Protein 7ELT (pdb70)

Sequence (330 aa):
SRRIFSGVQPTSDSLHLGNALGAVAQWVGLQDDHDAFFCVVDLHAITIPQDPEALRRRTLITAAQYLALGIDPGRATIFVQSQVPAHTQLAWVLGCFTGFGQASRMTQFKDKSARQGSEATTVGLFTYPVLQAADVLAYDTELVPVGEDQRQHLELARDVAQRFNSRFPGTLVVPDVLIPKMTAKIYDLQDPTSKMSKSAGTDAGLINLLDDPALSAKKIRSAVTDSERDIRYDPDVKPGVSNLLNIQSAVTGTDIDVLVDGYAGHGYGDLKKDTAEAVVEFVNPIQARVDELTADPAELEAVLAAGAQRAHDVASKTVQRVYDRLGFLL

Structure (mmCIF, N/CA/C/O backbone):
data_7ELT
#
_entry.id   7ELT
#
_cell.length_a   61.405
_cell.length_b   61.405
_cell.length_c   334.947
_cell.angle_alpha   90.000
_cell.angle_beta   90.000
_cell.angle_gamma   120.000
#
_symmetry.space_group_name_H-M   'P 65 2 2'
#
loop_
_entity.id
_entity.type
_entity.pdbx_description
1 polymer 'Tryptophan--tRNA ligase'
2 non-polymer "TRYPTOPHANYL-5'AMP"
3 water water
#
loop_
_atom_site.group_PDB
_atom_site.id
_atom_site.type_symbol
_atom_site.label_atom_id
_atom_site.label_alt_id
_atom_site.label_comp_id
_atom_site.label_asym_id
_atom_site.label_entity_id
_atom_site.label_seq_id
_atom_site.pdbx_PDB_ins_code
_atom_site.Cartn_x
_atom_site.Cartn_y
_atom_site.Cartn_z
_atom_site.occupancy
_atom_site.B_iso_or_equiv
_atom_site.auth_seq_id
_atom_site.auth_comp_id
_atom_site.auth_asym_id
_atom_site.auth_atom_id
_atom_site.pdbx_PDB_model_num
ATOM 1 N N . SER A 1 7 ? 33.62500 49.18200 3.55100 1.000 43.58000 7 SER A N 1
ATOM 2 C CA . SER A 1 7 ? 32.73200 50.26600 3.17300 1.000 39.25000 7 SER A CA 1
ATOM 3 C C . SER A 1 7 ? 31.45400 49.67400 2.57700 1.000 36.85000 7 SER A C 1
ATOM 4 O O . SER A 1 7 ? 31.24700 48.45400 2.56600 1.000 35.75000 7 SER A O 1
ATOM 7 N N . ARG A 1 8 ? 30.58100 50.55800 2.09300 1.000 24.05000 8 ARG A N 1
ATOM 8 C CA . ARG A 1 8 ? 29.15100 50.26700 2.01000 1.000 22.94000 8 ARG A CA 1
ATOM 9 C C . ARG A 1 8 ? 28.66500 49.73900 3.35900 1.000 24.16000 8 ARG A C 1
ATOM 10 O O . ARG A 1 8 ? 27.81700 48.85000 3.44000 1.000 23.74000 8 ARG A O 1
ATOM 18 N N . ARG A 1 9 ? 29.23300 50.31000 4.42300 1.000 24.43000 9 ARG A N 1
ATOM 19 C CA . ARG A 1 9 ? 28.95000 49.92300 5.80200 1.000 26.39000 9 ARG A CA 1
ATOM 20 C C . ARG A 1 9 ? 27.44900 49.97300 6.09000 1.000 20.03000 9 ARG A C 1
ATOM 21 O O . ARG A 1 9 ? 26.76100 50.93000 5.72000 1.000 15.68000 9 ARG A O 1
ATOM 29 N N . ILE A 1 10 ? 26.94800 48.91800 6.72300 1.000 20.14000 10 ILE A N 1
ATOM 30 C CA . ILE A 1 10 ? 25.53400 48.82400 7.04700 1.000 14.76000 10 ILE A CA 1
ATOM 31 C C . ILE A 1 10 ? 25.31100 48.39800 8.49200 1.000 10.97000 10 ILE A C 1
ATOM 32 O O . ILE A 1 10 ? 26.07600 47.61100 9.05100 1.000 16.07000 10 ILE A O 1
ATOM 37 N N . PHE A 1 11 ? 24.25100 48.93100 9.08500 1.000 13.07000 11 PHE A N 1
ATOM 38 C CA . PHE A 1 11 ? 23.88100 48.62700 10.47600 1.000 11.63000 11 PHE A CA 1
ATOM 39 C C . PHE A 1 11 ? 22.38700 48.36200 10.60000 1.000 12.19000 11 PHE A C 1
ATOM 40 O O . PHE A 1 11 ? 21.57900 49.09600 10.02500 1.000 12.78000 11 PHE A O 1
ATOM 48 N N . SER A 1 12 ? 22.01100 47.37300 11.42400 1.000 11.74000 12 SER A N 1
ATOM 49 C CA . SER A 1 12 ? 20.59700 47.15900 11.71200 1.000 10.48000 12 SER A CA 1
ATOM 50 C C . SER A 1 12 ? 20.46200 46.34600 12.99800 1.000 11.26000 12 SER A C 1
ATOM 51 O O . SER A 1 12 ? 21.37100 45.61100 13.38700 1.000 14.54000 12 SER A O 1
ATOM 54 N N . GLY A 1 13 ? 19.31400 46.48500 13.65600 1.000 13.27000 13 GLY A N 1
ATOM 55 C CA . GLY A 1 13 ? 19.11600 45.86500 14.95500 1.000 14.81000 13 GLY A CA 1
ATOM 56 C C . GLY A 1 13 ? 17.70200 45.35700 15.14300 1.000 15.56000 13 GLY A C 1
ATOM 57 O O . GLY A 1 13 ? 16.75600 45.83300 14.51600 1.000 13.25000 13 GLY A O 1
ATOM 58 N N . VAL A 1 14 ? 17.57400 44.38200 16.05100 1.000 14.87000 14 VAL A N 1
ATOM 59 C CA . VAL A 1 14 ? 16.29300 43.81100 16.46800 1.000 13.22000 14 VAL A CA 1
ATOM 60 C C . VAL A 1 14 ? 16.27900 43.68000 17.99400 1.000 13.54000 14 VAL A C 1
ATOM 61 O O . VAL A 1 14 ? 17.27300 43.26100 18.59700 1.000 13.49000 14 VAL A O 1
ATOM 65 N N . GLN A 1 15 ? 15.15000 43.97300 18.61500 1.000 14.12000 15 GLN A N 1
ATOM 66 C CA . GLN A 1 15 ? 15.01200 43.87700 20.05700 1.000 17.26000 15 GLN A CA 1
ATOM 67 C C . GLN A 1 15 ? 14.78400 42.40400 20.49100 1.000 16.37000 15 GLN A C 1
ATOM 68 O O . GLN A 1 15 ? 13.97600 41.74600 19.92900 1.000 15.67000 15 GLN A O 1
ATOM 74 N N . PRO A 1 16 ? 15.49200 41.93900 21.50700 1.000 14.51000 16 PRO A N 1
ATOM 75 C CA . PRO A 1 16 ? 15.22700 40.57400 21.99900 1.000 15.24000 16 PRO A CA 1
ATOM 76 C C . PRO A 1 16 ? 14.06200 40.53900 22.98200 1.000 14.12000 16 PRO A C 1
ATOM 77 O O . PRO A 1 16 ? 14.20100 40.16300 24.14700 1.000 16.27000 16 PRO A O 1
ATOM 81 N N . THR A 1 17 ? 12.89000 40.95700 22.52200 1.000 16.04000 17 THR A N 1
ATOM 82 C CA . THR A 1 17 ? 11.75400 41.07500 23.43000 1.000 15.00000 17 THR A CA 1
ATOM 83 C C . THR A 1 17 ? 10.83900 39.85600 23.43600 1.000 21.88000 17 THR A C 1
ATOM 84 O O . THR A 1 17 ? 9.88700 39.82500 24.22800 1.000 18.94000 17 THR A O 1
ATOM 88 N N . SER A 1 18 ? 11.07400 38.86000 22.58300 1.000 19.58000 18 SER A N 1
ATOM 89 C CA . SER A 1 18 ? 10.23900 37.66600 22.63600 1.000 23.73000 18 SER A CA 1
ATOM 90 C C . SER A 1 18 ? 11.06000 36.43900 22.26100 1.000 20.81000 18 SER A C 1
ATOM 91 O O . SER A 1 18 ? 12.21900 36.53200 21.83500 1.000 18.60000 18 SER A O 1
ATOM 94 N N . ASP A 1 19 ? 10.44600 35.26900 22.45600 1.000 17.19000 19 ASP A N 1
ATOM 95 C CA . ASP A 1 19 ? 11.11200 34.00500 22.17700 1.000 15.80000 19 ASP A CA 1
ATOM 96 C C . ASP A 1 19 ? 11.22100 33.71000 20.68800 1.000 16.39000 19 ASP A C 1
ATOM 97 O O . ASP A 1 19 ? 11.84900 32.71200 20.32700 1.000 17.23000 19 ASP A O 1
ATOM 102 N N . SER A 1 20 ? 10.64700 34.54200 19.82800 1.000 15.34000 20 SER A N 1
ATOM 103 C CA . SER A 1 20 ? 10.73900 34.30000 18.39200 1.000 18.10000 20 SER A CA 1
ATOM 104 C C . SER A 1 20 ? 10.59700 35.61900 17.63900 1.000 15.45000 20 SER A C 1
ATOM 105 O O . SER A 1 20 ? 9.81600 36.48000 18.04300 1.000 17.84000 20 SER A O 1
ATOM 108 N N . LEU A 1 21 ? 11.34500 35.76700 16.54300 1.000 16.27000 21 LEU A N 1
ATOM 109 C CA . LEU A 1 21 ? 11.00000 36.79200 15.56600 1.000 18.90000 21 LEU A CA 1
ATOM 110 C C . LEU A 1 21 ? 9.73300 36.36700 14.82600 1.000 22.13000 21 LEU A C 1
ATOM 111 O O . LEU A 1 21 ? 9.35000 35.19500 14.84700 1.000 19.86000 21 LEU A O 1
ATOM 116 N N . HIS A 1 22 ? 9.07900 37.32200 14.16800 1.000 18.57000 22 HIS A N 1
ATOM 117 C CA . HIS A 1 22 ? 7.91400 37.01100 13.34700 1.000 19.24000 22 HIS A CA 1
ATOM 118 C C . HIS A 1 22 ? 8.19300 37.35000 11.87400 1.000 17.81000 22 HIS A C 1
ATOM 119 O O . HIS A 1 22 ? 9.27400 37.83600 11.51000 1.000 17.11000 22 HIS A O 1
ATOM 126 N N . LEU A 1 23 ? 7.20800 37.07000 11.00900 1.000 15.25000 23 LEU A N 1
ATOM 127 C CA . LEU A 1 23 ? 7.43600 37.24000 9.57100 1.000 17.45000 23 LEU A CA 1
ATOM 128 C C . LEU A 1 23 ? 7.75600 38.68300 9.21200 1.000 21.32000 23 LEU A C 1
ATOM 129 O O . LEU A 1 23 ? 8.47700 38.93000 8.23200 1.000 18.81000 23 LEU A O 1
ATOM 134 N N . GLY A 1 24 ? 7.20800 39.64200 9.96600 1.000 20.85000 24 GLY A N 1
ATOM 135 C CA . GLY A 1 24 ? 7.58600 41.03200 9.76900 1.000 21.00000 24 GLY A CA 1
ATOM 136 C C . GLY A 1 24 ? 9.08100 41.25200 9.89000 1.000 19.67000 24 GLY A C 1
ATOM 137 O O . GLY A 1 24 ? 9.70500 41.85400 9.00800 1.000 23.26000 24 GLY A O 1
ATOM 138 N N . ASN A 1 25 ? 9.67700 40.77200 10.99100 1.000 18.41000 25 ASN A N 1
ATOM 139 C CA . ASN A 1 25 ? 11.12100 40.90700 11.19200 1.000 17.64000 25 ASN A CA 1
ATOM 140 C C . ASN A 1 25 ? 11.89800 4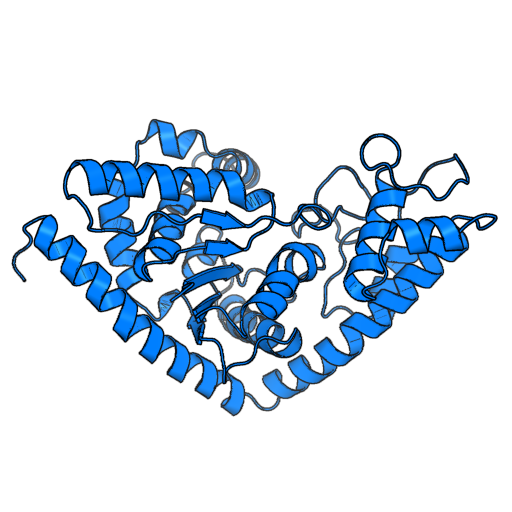0.21300 10.08400 1.000 19.13000 25 ASN A C 1
ATOM 141 O O . ASN A 1 25 ? 12.86500 40.76200 9.54200 1.000 18.43000 25 ASN A O 1
ATOM 146 N N . ALA A 1 26 ? 11.51400 38.97900 9.76600 1.000 18.78000 26 ALA A N 1
ATOM 147 C CA . ALA A 1 26 ? 12.28800 38.17800 8.81700 1.000 19.09000 26 ALA A CA 1
ATOM 148 C C . ALA A 1 26 ? 12.22600 38.74400 7.40500 1.000 19.23000 26 ALA A C 1
ATOM 149 O O . ALA A 1 26 ? 13.23600 38.74300 6.68300 1.000 19.73000 26 ALA A O 1
ATOM 151 N N . LEU A 1 27 ? 11.04300 39.17600 6.96800 1.000 18.80000 27 LEU A N 1
ATOM 152 C CA . LEU A 1 27 ? 10.87500 39.61300 5.58200 1.000 22.61000 27 LEU A CA 1
ATOM 153 C C . LEU A 1 27 ? 11.06500 41.11100 5.41100 1.000 19.93000 27 LEU A C 1
ATOM 154 O O . LEU A 1 27 ? 11.50800 41.55300 4.34700 1.000 27.43000 27 LEU A O 1
ATOM 159 N N . GLY A 1 28 ? 10.72400 41.90200 6.42900 1.000 18.87000 28 GLY A N 1
ATOM 160 C CA . GLY A 1 28 ? 10.92100 43.33300 6.35100 1.000 20.52000 28 GLY A CA 1
ATOM 161 C C . GLY A 1 28 ? 12.34200 43.76800 6.62100 1.000 21.90000 28 GLY A C 1
ATOM 162 O O . GLY A 1 28 ? 12.74500 44.85000 6.18000 1.000 21.17000 28 GLY A O 1
ATOM 163 N N . ALA A 1 29 ? 13.11400 42.94500 7.31800 1.000 16.39000 29 ALA A N 1
ATOM 164 C CA . ALA A 1 29 ? 14.45700 43.35200 7.68700 1.000 16.45000 29 ALA A CA 1
ATOM 165 C C . ALA A 1 29 ? 15.47400 42.28900 7.30500 1.000 15.62000 29 ALA A C 1
ATOM 166 O O . ALA A 1 29 ? 16.28600 42.50400 6.40300 1.000 14.33000 29 ALA A O 1
ATOM 168 N N . VAL A 1 30 ? 15.45500 41.14000 7.98600 1.000 14.59000 30 VAL A N 1
ATOM 169 C CA . VAL A 1 30 ? 16.58400 40.21800 7.86200 1.000 14.39000 30 VAL A CA 1
ATOM 170 C C . VAL A 1 30 ? 16.74700 39.72200 6.42700 1.000 15.16000 30 VAL A C 1
ATOM 171 O O . VAL A 1 30 ? 17.87500 39.51000 5.97500 1.000 17.83000 30 VAL A O 1
ATOM 175 N N . ALA A 1 31 ? 15.64900 39.56000 5.67300 1.000 15.94000 31 ALA A N 1
ATOM 176 C CA . ALA A 1 31 ? 15.79900 39.10100 4.28800 1.000 18.55000 31 ALA A CA 1
ATOM 177 C C . ALA A 1 31 ? 16.66800 40.06200 3.49700 1.000 21.76000 31 ALA A C 1
ATOM 178 O O . ALA A 1 31 ? 17.50700 39.64300 2.68900 1.000 19.81000 31 ALA A O 1
ATOM 180 N N . GLN A 1 32 ? 16.49500 41.36400 3.73000 1.000 15.95000 32 GLN A N 1
ATOM 181 C CA . GLN A 1 32 ? 17.32100 42.33200 3.02200 1.000 16.50000 32 GLN A CA 1
ATOM 182 C C . GLN A 1 32 ? 18.75600 42.30300 3.53700 1.000 18.64000 32 GLN A C 1
ATOM 183 O O . GLN A 1 32 ? 19.70200 42.41200 2.74500 1.000 16.43000 32 GLN A O 1
ATOM 189 N N . TRP A 1 33 ? 18.94300 42.10300 4.85300 1.000 15.45000 33 TRP A N 1
ATOM 190 C CA . TRP A 1 33 ? 20.29300 41.94000 5.39100 1.000 14.22000 33 TRP A CA 1
ATOM 191 C C . TRP A 1 33 ? 21.04700 40.84100 4.66200 1.000 19.12000 33 TRP A C 1
ATOM 192 O O . TRP A 1 33 ? 22.22000 41.00000 4.31400 1.000 18.57000 33 TRP A O 1
ATOM 203 N N . VAL A 1 34 ? 20.40100 39.68200 4.49200 1.000 18.17000 34 VAL A N 1
ATOM 204 C CA . VAL A 1 34 ? 21.05200 38.55200 3.83600 1.000 16.01000 34 VAL A CA 1
ATOM 205 C C . VAL A 1 34 ? 21.48800 38.93500 2.43300 1.000 17.93000 34 VAL A C 1
ATOM 206 O O . VAL A 1 34 ? 22.58600 38.57900 1.99300 1.000 21.42000 34 VAL A O 1
ATOM 210 N N . GLY A 1 35 ? 20.63400 39.66600 1.71200 1.000 18.10000 35 GLY A N 1
ATOM 211 C CA . GLY A 1 35 ? 20.97100 40.07800 0.36100 1.000 20.74000 35 GLY A CA 1
ATOM 212 C C . GLY A 1 35 ? 22.09800 41.09100 0.30100 1.000 26.31000 35 GLY A C 1
ATOM 213 O O . GLY A 1 35 ? 22.81000 41.16600 -0.70600 1.000 27.64000 35 GLY A O 1
ATOM 214 N N . LEU A 1 36 ? 22.29300 41.86600 1.37800 1.000 18.40000 36 LEU A N 1
ATOM 215 C CA . LEU A 1 36 ? 23.30500 42.91900 1.41400 1.000 18.91000 36 LEU A CA 1
ATOM 216 C C . LEU A 1 36 ? 24.66600 42.46300 1.93200 1.000 19.74000 36 LEU A C 1
ATOM 217 O O . LEU A 1 36 ? 25.68200 43.09500 1.61000 1.000 17.97000 36 LEU A O 1
ATOM 222 N N . GLN A 1 37 ? 24.72300 41.40700 2.75500 1.000 14.32000 37 GLN A N 1
ATOM 223 C CA . GLN A 1 37 ? 25.94100 41.14700 3.51000 1.000 16.21000 37 GLN A CA 1
ATOM 224 C C . GLN A 1 37 ? 27.13400 40.75600 2.64400 1.000 21.40000 37 GLN A C 1
ATOM 225 O O . GLN A 1 37 ? 28.27400 40.94000 3.08500 1.000 21.27000 37 GLN A O 1
ATOM 231 N N . ASP A 1 38 ? 26.91700 40.20400 1.44700 1.000 21.88000 38 ASP A N 1
ATOM 232 C CA . ASP A 1 38 ? 28.05400 39.73500 0.65900 1.000 26.29000 38 ASP A CA 1
ATOM 233 C C . ASP A 1 38 ? 28.85300 40.88400 0.04400 1.000 29.48000 38 ASP A C 1
ATOM 234 O O . ASP A 1 38 ? 30.06200 40.74600 -0.15700 1.000 30.56000 38 ASP A O 1
ATOM 239 N N . ASP A 1 39 ? 28.21800 42.02500 -0.23600 1.000 23.01000 39 ASP A N 1
ATOM 240 C CA . ASP A 1 39 ? 28.92200 43.16800 -0.80200 1.000 28.74000 39 ASP A CA 1
ATOM 241 C C . ASP A 1 39 ? 28.79500 44.43000 0.04700 1.000 28.30000 39 ASP A C 1
ATOM 242 O O . ASP A 1 39 ? 29.21400 45.50400 -0.39700 1.000 25.52000 39 ASP A O 1
ATOM 247 N N . HIS A 1 40 ? 28.24100 44.33200 1.25300 1.000 23.05000 40 HIS A N 1
ATOM 248 C CA . HIS A 1 40 ? 28.21800 45.43900 2.19700 1.000 21.31000 40 HIS A CA 1
ATOM 249 C C . HIS A 1 40 ? 28.88100 44.98600 3.49000 1.000 26.62000 40 HIS A C 1
ATOM 250 O O . HIS A 1 40 ? 28.69000 43.84200 3.91600 1.000 25.76000 40 HIS A O 1
ATOM 257 N N . ASP A 1 41 ? 29.65300 45.88300 4.11800 1.000 22.21000 41 ASP A N 1
ATOM 258 C CA . ASP A 1 41 ? 30.28300 45.62300 5.41500 1.000 24.13000 41 ASP A CA 1
ATOM 259 C C . ASP A 1 41 ? 29.24400 45.81500 6.51900 1.000 26.82000 41 ASP A C 1
ATOM 260 O O . ASP A 1 41 ? 28.90100 46.95100 6.86400 1.000 26.00000 41 ASP A O 1
ATOM 265 N N . ALA A 1 42 ? 28.77700 44.72400 7.12300 1.000 20.73000 42 ALA A N 1
ATOM 266 C CA . ALA A 1 42 ? 27.53000 44.76800 7.87500 1.000 14.52000 42 ALA A CA 1
ATOM 267 C C . ALA A 1 42 ? 27.71200 44.49700 9.36900 1.000 16.99000 42 ALA A C 1
ATOM 268 O O . ALA A 1 42 ? 28.44300 43.58400 9.76900 1.000 18.54000 42 ALA A O 1
ATOM 270 N N . PHE A 1 43 ? 27.01800 45.29300 10.18700 1.000 13.88000 43 PHE A N 1
ATOM 271 C CA . PHE A 1 43 ? 26.97700 45.13700 11.64200 1.000 14.96000 43 PHE A CA 1
ATOM 272 C C . PHE A 1 43 ? 25.53100 44.86500 12.03300 1.000 14.20000 43 PHE A C 1
ATOM 273 O O . PHE A 1 43 ? 24.66500 45.72700 11.84300 1.000 13.67000 43 PHE A O 1
ATOM 281 N N . PHE A 1 44 ? 25.24800 43.67200 12.55900 1.000 13.01000 44 PHE A N 1
ATOM 282 C CA . PHE A 1 44 ? 23.88600 43.32800 12.94600 1.000 10.50000 44 PHE A CA 1
ATOM 283 C C . PHE A 1 44 ? 23.82600 43.12400 14.45300 1.000 13.81000 44 PHE A C 1
ATOM 284 O O . PHE A 1 44 ? 24.60800 42.35000 15.01400 1.000 13.49000 44 PHE A O 1
ATOM 292 N N . CYS A 1 45 ? 22.89600 43.81500 15.10000 1.000 11.43000 45 CYS A N 1
ATOM 293 C CA . CYS A 1 45 ? 22.93200 44.01400 16.54400 1.000 10.33000 45 CYS A CA 1
ATOM 294 C C . CYS A 1 45 ? 21.67000 43.47100 17.19800 1.000 11.68000 45 CYS A C 1
ATOM 295 O O . CYS A 1 45 ? 20.57400 43.60000 16.66000 1.000 12.61000 45 CYS A O 1
ATOM 298 N N . VAL A 1 46 ? 21.82600 42.85400 18.36700 1.000 13.65000 46 VAL A N 1
ATOM 299 C CA . VAL A 1 46 ? 20.69100 42.48300 19.19900 1.000 11.98000 46 VAL A CA 1
ATOM 300 C C . VAL A 1 46 ? 20.58500 43.57100 20.25500 1.000 11.51000 46 VAL A C 1
ATOM 301 O O . VAL A 1 46 ? 21.49700 43.73300 21.06900 1.000 11.84000 46 VAL A O 1
ATOM 305 N N . VAL A 1 47 ? 19.51600 44.36200 20.21700 1.000 13.55000 47 VAL A N 1
ATOM 306 C CA . VAL A 1 47 ? 19.56500 45.58100 21.01900 1.000 13.27000 47 VAL A CA 1
ATOM 307 C C . VAL A 1 47 ? 18.90200 45.37800 22.38000 1.000 12.60000 47 VAL A C 1
ATOM 308 O O . VAL A 1 47 ? 17.75500 45.79200 22.60600 1.000 14.92000 47 VAL A O 1
ATOM 312 N N . ASP A 1 48 ? 19.65000 44.77100 23.30600 1.000 14.12000 48 ASP A N 1
ATOM 313 C CA . ASP A 1 48 ? 19.13900 44.51100 24.64700 1.000 13.37000 48 ASP A CA 1
ATOM 314 C C . ASP A 1 48 ? 19.00900 45.77800 25.49200 1.000 15.24000 48 ASP A C 1
ATOM 315 O O . ASP A 1 48 ? 18.18500 45.80000 26.40700 1.000 13.57000 48 ASP A O 1
ATOM 320 N N . LEU A 1 49 ? 19.76100 46.84700 25.19800 1.000 15.47000 49 LEU A N 1
ATOM 321 C CA . LEU A 1 49 ? 19.55200 48.09200 25.94500 1.000 14.85000 49 LEU A CA 1
ATOM 322 C C . LEU A 1 49 ? 18.19700 48.69900 25.61800 1.000 13.95000 49 LEU A C 1
ATOM 323 O O . LEU A 1 49 ? 17.53900 49.28800 26.48400 1.000 14.74000 49 LEU A O 1
ATOM 328 N N . HIS A 1 50 ? 17.76300 48.58100 24.36300 1.000 11.31000 50 HIS A N 1
ATOM 329 C CA . HIS A 1 50 ? 16.44300 49.06900 24.01000 1.000 10.41000 50 HIS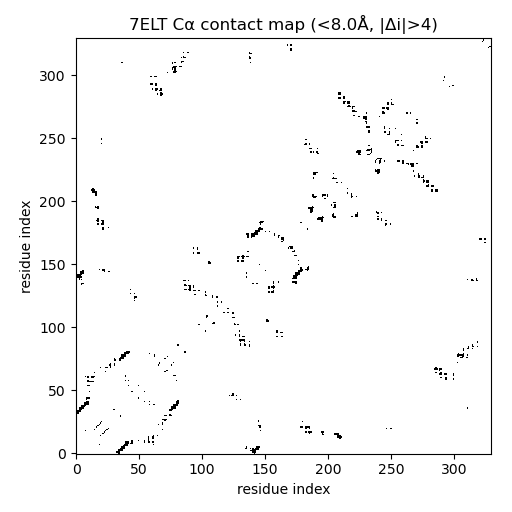 A CA 1
ATOM 330 C C . HIS A 1 50 ? 15.34900 48.21500 24.63200 1.000 12.01000 50 HIS A C 1
ATOM 331 O O . HIS A 1 50 ? 14.26800 48.72100 24.93600 1.000 13.79000 50 HIS A O 1
ATOM 338 N N . ALA A 1 51 ? 15.61100 46.92700 24.82400 1.000 14.64000 51 ALA A N 1
ATOM 339 C CA . ALA A 1 51 ? 14.56800 46.03300 25.31900 1.000 14.91000 51 ALA A CA 1
ATOM 340 C C . ALA A 1 51 ? 14.07800 46.46000 26.69300 1.000 13.84000 51 ALA A C 1
ATOM 341 O O . ALA A 1 51 ? 12.87900 46.37300 26.98200 1.000 14.41000 51 ALA A O 1
ATOM 343 N N . ILE A 1 52 ? 14.98100 46.95400 27.55000 1.000 15.40000 52 ILE A N 1
ATOM 344 C CA . ILE A 1 52 ? 14.61200 47.30000 28.91900 1.000 14.55000 52 ILE A CA 1
ATOM 345 C C . ILE A 1 52 ? 13.93600 48.66800 29.01800 1.000 17.15000 52 ILE A C 1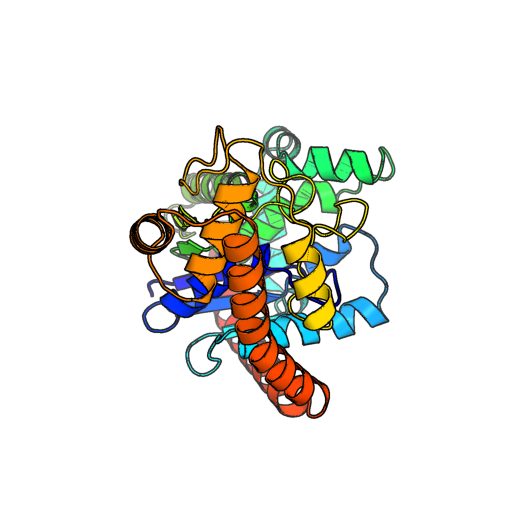
ATOM 346 O O . ILE A 1 52 ? 13.67200 49.15600 30.12400 1.000 15.16000 52 ILE A O 1
ATOM 351 N N . THR A 1 53 ? 13.62200 49.30500 27.89000 1.000 14.27000 53 THR A N 1
ATOM 352 C CA . THR A 1 53 ? 12.75200 50.47400 28.02800 1.000 14.77000 53 THR A CA 1
ATOM 353 C C . THR A 1 53 ? 11.35300 50.08900 28.49200 1.000 21.51000 53 THR A C 1
ATOM 354 O O . THR A 1 53 ? 10.58300 50.97000 28.89200 1.000 21.33000 53 THR A O 1
ATOM 358 N N . ILE A 1 54 ? 11.02400 48.80100 28.44500 1.000 18.48000 54 ILE A N 1
ATOM 359 C CA . ILE A 1 54 ? 9.83500 48.18000 29.02900 1.000 21.08000 54 ILE A CA 1
ATOM 360 C C . ILE A 1 54 ? 10.38000 47.17100 30.03400 1.000 18.19000 54 ILE A C 1
ATOM 361 O O . ILE A 1 54 ? 11.42000 46.56400 29.75600 1.000 16.74000 54 ILE A O 1
ATOM 366 N N . PRO A 1 55 ? 9.75600 46.93900 31.19200 1.000 19.44000 55 PRO A N 1
ATOM 367 C CA . PRO A 1 55 ? 10.31800 45.95000 32.12500 1.000 16.76000 55 PRO A CA 1
ATOM 368 C C . PRO A 1 55 ? 10.44000 44.56000 31.50000 1.000 18.67000 55 PRO A C 1
ATOM 369 O O . PRO A 1 55 ? 9.54500 44.09700 30.79200 1.000 19.30000 55 PRO A O 1
ATOM 373 N N . GLN A 1 56 ? 11.57000 43.90000 31.76600 1.000 17.30000 56 GLN A N 1
ATOM 374 C CA . GLN A 1 56 ? 11.90300 42.60400 31.17800 1.000 19.48000 56 GLN A CA 1
ATOM 375 C C . GLN A 1 56 ? 12.29700 41.61800 32.26900 1.000 20.71000 56 GLN A C 1
ATOM 376 O O . GLN A 1 56 ? 13.00500 41.97600 33.21600 1.000 18.34000 56 GLN A O 1
ATOM 382 N N . ASP A 1 57 ? 11.84900 40.37700 32.13000 1.000 14.26000 57 ASP A N 1
ATOM 383 C CA . ASP A 1 57 ? 12.30100 39.32800 33.03400 1.000 17.24000 57 ASP A CA 1
ATOM 384 C C . ASP A 1 57 ? 13.75500 38.99400 32.72500 1.000 16.23000 57 ASP A C 1
ATOM 385 O O . ASP A 1 57 ? 14.08100 38.69500 31.57000 1.000 18.70000 57 ASP A O 1
ATOM 390 N N . PRO A 1 58 ? 14.65300 39.03600 33.71400 1.000 16.39000 58 PRO A N 1
ATOM 391 C CA . PRO A 1 58 ? 16.08800 38.85700 33.40300 1.000 16.13000 58 PRO A CA 1
ATOM 392 C C . PRO A 1 58 ? 16.43100 37.53100 32.74600 1.000 17.37000 58 PRO A C 1
ATOM 393 O O . PRO A 1 58 ? 17.18100 37.50700 31.76400 1.000 18.22000 58 PRO A O 1
ATOM 397 N N . GLU A 1 59 ? 15.93300 36.41400 33.28400 1.000 19.44000 59 GLU A N 1
ATOM 398 C CA . GLU A 1 59 ? 16.24200 35.12100 32.68400 1.000 16.01000 59 GLU A CA 1
ATOM 399 C C . GLU A 1 59 ? 15.76500 35.05500 31.24500 1.000 16.43000 59 GLU A C 1
ATOM 400 O O . GLU A 1 59 ? 16.48300 34.54900 30.37100 1.000 17.76000 59 GLU A O 1
ATOM 406 N N . ALA A 1 60 ? 14.54900 35.54600 30.98500 1.000 19.18000 60 ALA A N 1
ATOM 407 C CA . ALA A 1 60 ? 14.02300 35.55800 29.62300 1.000 17.78000 60 ALA A CA 1
ATOM 408 C C . ALA A 1 60 ? 14.84600 36.46700 28.72200 1.000 17.82000 60 ALA A C 1
ATOM 409 O O . ALA A 1 60 ? 15.12200 36.12300 27.56500 1.000 18.92000 60 ALA A O 1
ATOM 411 N N . LEU A 1 61 ? 15.25400 37.63100 29.23400 1.000 13.97000 61 LEU A N 1
ATOM 412 C CA . LEU A 1 61 ? 15.99500 38.57800 28.40300 1.000 15.12000 61 LEU A CA 1
ATOM 413 C C . LEU A 1 61 ? 17.32200 37.98500 27.94600 1.000 16.91000 61 LEU A C 1
ATOM 414 O O . LEU A 1 61 ? 17.72000 38.16000 26.78600 1.000 17.02000 61 LEU A O 1
ATOM 419 N N . ARG A 1 62 ? 18.02100 37.27000 28.83500 1.000 14.25000 62 ARG A N 1
ATOM 420 C CA . ARG A 1 62 ? 19.28900 36.66400 28.44300 1.000 15.01000 62 ARG A CA 1
ATOM 421 C C . ARG A 1 62 ? 19.06100 35.56400 27.41700 1.000 18.97000 62 ARG A C 1
ATOM 422 O O . ARG A 1 62 ? 19.78300 35.47300 26.41500 1.000 15.15000 62 ARG A O 1
ATOM 430 N N . ARG A 1 63 ? 18.04900 34.72200 27.65500 1.000 16.95000 63 ARG A N 1
ATOM 431 C CA . ARG A 1 63 ? 17.74500 33.62800 26.73600 1.000 15.42000 63 ARG A CA 1
ATOM 432 C C . ARG A 1 63 ? 17.33300 34.15100 25.36600 1.000 13.91000 63 ARG A C 1
ATOM 433 O O . ARG A 1 63 ? 17.70200 33.57200 24.33600 1.000 15.37000 63 ARG A O 1
ATOM 441 N N . ARG A 1 64 ? 16.54100 35.22300 25.34000 1.000 13.91000 64 ARG A N 1
ATOM 442 C CA . ARG A 1 64 ? 16.03600 35.78500 24.09600 1.000 16.13000 64 ARG A CA 1
ATOM 443 C C . ARG A 1 64 ? 17.10500 36.56700 23.34300 1.000 14.45000 64 ARG A C 1
ATOM 444 O O . ARG A 1 64 ? 17.04100 36.66900 22.11300 1.000 15.59000 64 ARG A O 1
ATOM 452 N N . THR A 1 65 ? 18.07400 37.14200 24.05500 1.000 15.19000 65 THR A N 1
ATOM 453 C CA . THR A 1 65 ? 19.22900 37.71900 23.37500 1.000 16.67000 65 THR A CA 1
ATOM 454 C C . THR A 1 65 ? 19.93600 36.66000 22.53900 1.000 15.95000 65 THR A C 1
ATOM 455 O O . THR A 1 65 ? 20.21500 36.86600 21.34400 1.000 13.75000 65 THR A O 1
ATOM 459 N N . LEU A 1 66 ? 20.20500 35.49800 23.14200 1.000 13.54000 66 LEU A N 1
ATOM 460 C CA . LEU A 1 66 ? 20.83600 34.41300 22.39300 1.000 16.88000 66 LEU A CA 1
ATOM 461 C C . LEU A 1 66 ? 19.95000 33.95100 21.24400 1.000 17.43000 66 LEU A C 1
ATOM 462 O O . LEU A 1 66 ? 20.43300 33.75700 20.11900 1.000 19.91000 66 LEU A O 1
ATOM 467 N N . ILE A 1 67 ? 18.64900 33.78800 21.49700 1.000 14.95000 67 ILE A N 1
ATOM 468 C CA . ILE A 1 67 ? 17.79500 33.17900 20.47700 1.000 17.07000 67 ILE A CA 1
ATOM 469 C C . ILE A 1 67 ? 17.58100 34.13800 19.31700 1.000 17.86000 67 ILE A C 1
ATOM 470 O O . ILE A 1 67 ? 17.35500 33.70200 18.18100 1.000 14.60000 67 ILE A O 1
ATOM 475 N N . THR A 1 68 ? 17.64800 35.45100 19.57200 1.000 14.57000 68 THR A N 1
ATOM 476 C CA . THR A 1 68 ? 17.54200 36.42500 18.49200 1.000 11.91000 68 THR A CA 1
ATOM 477 C C . THR A 1 68 ? 18.76900 36.35900 17.59400 1.000 13.18000 68 THR A C 1
ATOM 478 O O . THR A 1 68 ? 18.64700 36.30400 16.36600 1.000 15.87000 68 THR A O 1
ATOM 482 N N . ALA A 1 69 ? 19.96300 36.33400 18.19400 1.000 13.68000 69 ALA A N 1
ATOM 483 C CA . ALA A 1 69 ? 21.1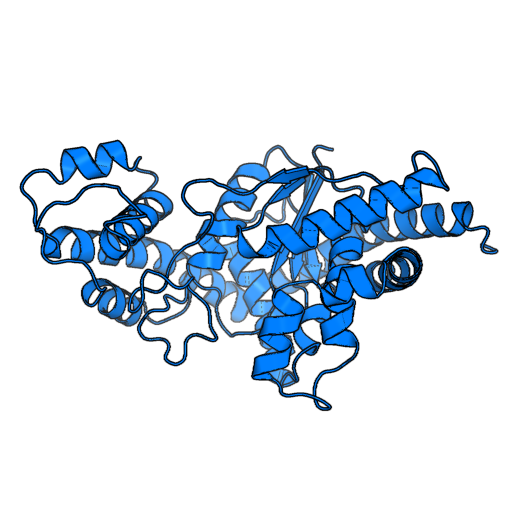8400 36.14300 17.41200 1.000 14.80000 69 ALA A CA 1
ATOM 484 C C . ALA A 1 69 ? 21.17300 34.80500 16.67600 1.000 17.22000 69 ALA A C 1
ATOM 485 O O . ALA A 1 69 ? 21.60200 34.72300 15.51700 1.000 15.94000 69 ALA A O 1
ATOM 487 N N . ALA A 1 70 ? 20.67000 33.74700 17.32700 1.000 13.06000 70 ALA A N 1
ATOM 488 C CA . ALA A 1 70 ? 20.56000 32.44900 16.65700 1.000 18.25000 70 ALA A CA 1
ATOM 489 C C . ALA A 1 70 ? 19.66600 32.52800 15.42200 1.000 14.72000 70 ALA A C 1
ATOM 490 O O . ALA A 1 70 ? 19.97100 31.92100 14.38100 1.000 17.84000 70 ALA A O 1
ATOM 492 N N . GLN A 1 71 ? 18.55800 33.26500 15.51100 1.000 14.82000 71 GLN A N 1
ATOM 493 C CA . GLN A 1 71 ? 17.67900 33.40100 14.35600 1.000 15.47000 71 GLN A CA 1
ATOM 494 C C . GLN A 1 71 ? 18.34000 34.17600 13.22000 1.000 17.50000 71 GLN A C 1
ATOM 495 O O . GLN A 1 71 ? 18.06800 33.88300 12.04500 1.000 15.35000 71 GLN A O 1
ATOM 501 N N . TYR A 1 72 ? 19.19900 35.15500 13.54200 1.000 13.67000 72 TYR A N 1
ATOM 502 C CA . TYR A 1 72 ? 20.01600 35.80200 12.51400 1.000 17.13000 72 TYR A CA 1
ATOM 503 C C . TYR A 1 72 ? 20.77200 34.76000 11.69600 1.000 15.79000 72 TYR A C 1
ATOM 504 O O . TYR A 1 72 ? 20.67800 34.72000 10.46600 1.000 15.59000 72 TYR A O 1
ATOM 513 N N . LEU A 1 73 ? 21.56000 33.92900 12.38100 1.000 17.50000 73 LEU A N 1
ATOM 514 C CA . LEU A 1 73 ? 22.31600 32.87700 11.70300 1.000 16.59000 73 LEU A CA 1
ATOM 515 C C . LEU A 1 73 ? 21.38900 31.94200 10.93900 1.000 19.28000 73 LEU A C 1
ATOM 516 O O . LEU A 1 73 ? 21.62400 31.63500 9.76400 1.000 18.33000 73 LEU A O 1
ATOM 521 N N . ALA A 1 74 ? 20.31100 31.49800 11.58300 1.000 16.32000 74 ALA A N 1
ATOM 522 C CA . ALA A 1 74 ? 19.38900 30.56400 10.93800 1.000 17.11000 74 ALA A CA 1
ATOM 523 C C . ALA A 1 74 ? 18.64400 31.18200 9.75700 1.000 22.63000 74 ALA A C 1
ATOM 524 O O . ALA A 1 74 ? 18.18200 30.44500 8.87800 1.000 19.67000 74 ALA A O 1
ATOM 526 N N . LEU A 1 75 ? 18.51100 32.50700 9.71000 1.000 18.03000 75 LEU A N 1
ATOM 527 C CA . LEU A 1 75 ? 17.90000 33.15700 8.55100 1.000 18.89000 75 LEU A CA 1
ATOM 528 C C . LEU A 1 75 ? 18.89000 33.40700 7.42600 1.000 19.46000 75 LEU A C 1
ATOM 529 O O . LEU A 1 75 ? 18.49000 33.91400 6.36500 1.000 22.15000 75 LEU A O 1
ATOM 534 N N . GLY A 1 76 ? 20.16200 33.07200 7.62300 1.000 16.44000 76 GLY A N 1
ATOM 535 C CA . GLY A 1 76 ? 21.15600 33.19300 6.57600 1.000 20.72000 76 GLY A CA 1
ATOM 536 C C . GLY A 1 76 ? 22.25300 34.19900 6.83400 1.000 21.56000 76 GLY A C 1
ATOM 537 O O . GLY A 1 76 ? 23.14600 34.33000 5.98700 1.000 18.92000 76 GLY A O 1
ATOM 538 N N . ILE A 1 77 ? 22.22200 34.93100 7.95500 1.000 16.24000 77 ILE A N 1
ATOM 539 C CA . ILE A 1 77 ? 23.32000 35.84500 8.24600 1.000 15.60000 77 ILE A CA 1
ATOM 540 C C . ILE A 1 77 ? 24.59400 35.04400 8.43700 1.000 21.07000 77 ILE A C 1
ATOM 541 O O . ILE A 1 77 ? 24.62300 34.05500 9.18200 1.000 20.37000 77 ILE A O 1
ATOM 546 N N . ASP A 1 78 ? 25.66100 35.48000 7.77300 1.000 20.97000 78 ASP A N 1
ATOM 547 C CA . ASP A 1 78 ? 26.90200 34.72100 7.68200 1.000 21.02000 78 ASP A CA 1
ATOM 548 C C . ASP A 1 78 ? 27.96900 35.36000 8.55900 1.000 19.19000 78 ASP A C 1
ATOM 549 O O . ASP A 1 78 ? 28.48800 36.43200 8.20800 1.000 18.96000 78 ASP A O 1
ATOM 554 N N . PRO A 1 79 ? 28.35500 34.73800 9.68000 1.000 21.25000 79 PRO A N 1
ATOM 555 C CA . PRO A 1 79 ? 29.35800 35.36700 10.56100 1.000 22.36000 79 PRO A CA 1
ATOM 556 C C . PRO A 1 79 ? 30.73400 35.45600 9.93700 1.000 26.52000 79 PRO A C 1
ATOM 557 O O . PRO A 1 79 ? 31.59300 36.16300 10.48000 1.000 27.03000 79 PRO A O 1
ATOM 561 N N . GLY A 1 80 ? 30.98500 34.73400 8.84300 1.000 23.85000 80 GLY A N 1
ATOM 562 C CA . GLY A 1 80 ? 32.22100 34.91800 8.11200 1.000 26.40000 80 GLY A CA 1
ATOM 563 C C . GLY A 1 80 ? 32.23600 36.18400 7.28500 1.000 26.86000 80 GLY A C 1
ATOM 564 O O . GLY A 1 80 ? 33.31100 36.63600 6.87400 1.000 34.50000 80 GLY A O 1
ATOM 565 N N . ARG A 1 81 ? 31.06400 36.76900 7.03500 1.000 24.13000 81 ARG A N 1
ATOM 566 C CA . ARG A 1 81 ? 30.94900 37.98100 6.24000 1.000 26.18000 81 ARG A CA 1
ATOM 567 C C . ARG A 1 81 ? 30.38800 39.17000 7.00400 1.000 31.52000 81 ARG A C 1
ATOM 568 O O . ARG A 1 81 ? 30.62800 40.30700 6.58900 1.000 30.58000 81 ARG A O 1
ATOM 576 N N . ALA A 1 82 ? 29.68100 38.95100 8.11100 1.000 21.70000 82 ALA A N 1
ATOM 577 C CA . ALA A 1 82 ? 29.04000 40.02200 8.85800 1.000 20.03000 82 ALA A CA 1
ATOM 578 C C . ALA A 1 82 ? 29.38900 39.92200 10.33800 1.000 21.95000 82 ALA A C 1
ATOM 579 O O . ALA A 1 82 ? 29.81900 38.87600 10.83000 1.000 21.14000 82 ALA A O 1
ATOM 581 N N . THR A 1 83 ? 29.18000 41.03000 11.04500 1.000 19.95000 83 THR A N 1
ATOM 582 C CA . THR A 1 83 ? 29.44000 41.12100 12.47900 1.000 18.28000 83 THR A CA 1
ATOM 583 C C . THR A 1 83 ? 28.11300 41.09600 13.22700 1.000 22.18000 83 THR A C 1
ATOM 584 O O . THR A 1 83 ? 27.25000 41.94900 12.99700 1.000 20.68000 83 THR A O 1
ATOM 588 N N . ILE A 1 84 ? 27.94300 40.11300 14.11000 1.000 17.08000 84 ILE A N 1
ATOM 589 C CA . ILE A 1 84 ? 26.75400 39.99800 14.94600 1.000 12.96000 84 ILE A CA 1
ATOM 590 C C . ILE A 1 84 ? 27.18300 40.23200 16.38700 1.000 15.59000 84 ILE A C 1
ATOM 591 O O . ILE A 1 84 ? 28.14300 39.60700 16.85700 1.000 13.61000 84 ILE A O 1
ATOM 596 N N . PHE A 1 85 ? 26.47300 41.10700 17.09600 1.000 12.48000 85 PHE A N 1
ATOM 597 C CA . PHE A 1 85 ? 26.90000 41.39000 18.46100 1.000 12.78000 85 PHE A CA 1
ATOM 598 C C . PHE A 1 85 ? 25.73800 41.90200 19.29500 1.000 13.62000 85 PHE A C 1
ATOM 599 O O . PHE A 1 85 ? 24.67100 42.26200 18.78000 1.000 12.85000 85 PHE A O 1
ATOM 607 N N . VAL A 1 86 ? 25.97900 41.96100 20.60700 1.000 11.13000 86 VAL A N 1
ATOM 608 C CA . VAL A 1 86 ? 24.97400 42.36600 21.58300 1.000 12.85000 86 VAL A CA 1
ATOM 609 C C . VAL A 1 86 ? 25.24500 43.80600 21.99600 1.000 13.73000 86 VAL A C 1
ATOM 610 O O . VAL A 1 86 ? 26.36400 44.13800 22.40800 1.000 12.30000 86 VAL A O 1
ATOM 614 N N . GLN A 1 87 ? 24.20300 44.64300 21.91100 1.000 11.68000 87 GLN A N 1
ATOM 615 C CA . GLN A 1 87 ? 24.33000 46.08900 22.08500 1.000 14.23000 87 GLN A CA 1
ATOM 616 C C . GLN A 1 87 ? 25.01400 46.46200 23.39700 1.000 16.42000 87 GLN A C 1
ATOM 617 O O . GLN A 1 87 ? 25.92500 47.29600 23.42300 1.000 13.06000 87 GLN A O 1
ATOM 623 N N . SER A 1 88 ? 24.57800 45.85400 24.50000 1.000 13.46000 88 SER A N 1
ATOM 624 C CA . SER A 1 88 ? 25.08100 46.20600 25.82200 1.000 10.64000 88 SER A CA 1
ATOM 625 C C . SER A 1 88 ? 26.56100 45.89600 25.99100 1.000 14.03000 88 SER A C 1
ATOM 626 O O . SER A 1 88 ? 27.20000 46.44400 26.89900 1.000 14.95000 88 SER A O 1
ATOM 629 N N . GLN A 1 89 ? 27.12700 45.05500 25.13600 1.000 12.94000 89 GLN A N 1
ATOM 630 C CA . GLN A 1 89 ? 28.52500 44.67000 25.26900 1.000 16.14000 89 GLN A CA 1
ATOM 631 C C . GLN A 1 89 ? 29.48600 45.67600 24.65600 1.000 18.51000 89 GLN A C 1
ATOM 632 O O . GLN A 1 89 ? 30.70200 45.45200 24.70900 1.000 16.20000 89 GLN A O 1
ATOM 638 N N . VAL A 1 90 ? 28.98000 46.77200 24.09500 1.000 14.19000 90 VAL A N 1
ATOM 639 C CA . VAL A 1 90 ? 29.84500 47.77100 23.46600 1.000 14.93000 90 VAL A CA 1
ATOM 640 C C . VAL A 1 90 ? 29.52000 49.12200 24.09500 1.000 12.69000 90 VAL A C 1
ATOM 641 O O . VAL A 1 90 ? 28.51900 49.75600 23.73300 1.000 13.68000 90 VAL A O 1
ATOM 645 N N . PRO A 1 91 ? 30.33800 49.58300 25.04200 1.000 13.42000 91 PRO A N 1
ATOM 646 C CA . PRO A 1 91 ? 30.01100 50.81000 25.78500 1.000 13.75000 91 PRO A CA 1
ATOM 647 C C . PRO A 1 91 ? 29.83200 52.02900 24.91000 1.000 14.26000 91 PRO A C 1
ATOM 648 O O . PRO A 1 91 ? 29.09400 52.93600 25.29600 1.000 12.03000 91 PRO A O 1
ATOM 652 N N . ALA A 1 92 ? 30.47600 52.06700 23.73200 1.000 14.24000 92 ALA A N 1
ATOM 653 C CA . ALA A 1 92 ? 30.41700 53.24600 22.87100 1.000 12.39000 92 ALA A CA 1
ATOM 654 C C . ALA A 1 92 ? 28.98700 53.65800 22.55000 1.000 14.55000 92 ALA A C 1
ATOM 655 O O . ALA A 1 92 ? 28.71700 54.84600 22.31800 1.000 14.57000 92 ALA A O 1
ATOM 657 N N . HIS A 1 93 ? 28.05300 52.70500 22.52600 1.000 12.91000 93 HIS A N 1
ATOM 658 C CA . HIS A 1 93 ? 26.68000 53.04800 22.17500 1.000 12.99000 93 HIS A CA 1
ATOM 659 C C . HIS A 1 93 ? 26.10800 54.05600 23.16000 1.000 12.33000 93 HIS A C 1
ATOM 660 O O . HIS A 1 93 ? 25.50700 55.05300 22.75700 1.000 13.67000 93 HIS A O 1
ATOM 667 N N . THR A 1 94 ? 26.28800 53.81200 24.46300 1.000 11.14000 94 THR A N 1
ATOM 668 C CA . THR A 1 94 ? 25.72500 54.73100 25.45000 1.000 12.93000 94 THR A CA 1
ATOM 669 C C . THR A 1 94 ? 26.52100 56.03300 25.51700 1.000 12.94000 94 THR A C 1
ATOM 670 O O . THR A 1 94 ? 25.95900 57.08800 25.85200 1.000 12.60000 94 THR A O 1
ATOM 674 N N . GLN A 1 95 ? 27.82800 55.97700 25.24500 1.000 14.86000 95 GLN A N 1
ATOM 675 C CA . GLN A 1 95 ? 28.63000 57.20300 25.23100 1.000 13.89000 95 GLN A CA 1
ATOM 676 C C . GLN A 1 95 ? 28.15000 58.13900 24.13400 1.000 11.26000 95 GLN A C 1
ATOM 677 O O . GLN A 1 95 ? 27.87700 59.31900 24.37700 1.000 11.42000 95 GLN A O 1
ATOM 683 N N . LEU A 1 96 ? 28.02800 57.62100 22.91700 1.000 11.81000 96 LEU A N 1
ATOM 684 C CA . LEU A 1 96 ? 27.50300 58.43800 21.83000 1.000 13.06000 96 LEU A CA 1
ATOM 685 C C . LEU A 1 96 ? 26.04100 58.82200 22.06200 1.000 13.76000 96 LEU A C 1
ATOM 686 O O . LEU A 1 96 ? 25.62500 59.91800 21.68300 1.000 14.10000 96 LEU A O 1
ATOM 691 N N . ALA A 1 97 ? 25.23900 57.96200 22.69900 1.000 11.89000 97 ALA A N 1
ATOM 692 C CA . ALA A 1 97 ? 23.85700 58.34600 22.96300 1.000 12.39000 97 ALA A CA 1
ATOM 693 C C . ALA A 1 97 ? 23.79700 59.58700 23.84200 1.000 13.19000 97 ALA A C 1
ATOM 694 O O . ALA A 1 97 ? 22.95400 60.46700 23.62300 1.000 14.46000 97 ALA A O 1
ATOM 696 N N . TRP A 1 98 ? 24.67000 59.66900 24.85300 1.000 13.44000 98 TRP A N 1
ATOM 697 C CA . TRP A 1 98 ? 24.67000 60.85700 25.70700 1.000 12.85000 98 TRP A CA 1
ATOM 698 C C . TRP A 1 98 ? 24.94300 62.10400 24.86900 1.000 12.14000 98 TRP A C 1
ATOM 699 O O . TRP A 1 98 ? 24.17700 63.07500 24.90500 1.000 14.89000 98 TRP A O 1
ATOM 710 N N . VAL A 1 99 ? 25.99400 62.06500 24.06100 1.000 14.96000 99 VAL A N 1
ATOM 711 C CA . VAL A 1 99 ? 26.35300 63.22300 23.24300 1.000 14.76000 99 VAL A CA 1
ATOM 712 C C . VAL A 1 99 ? 25.21000 63.59600 22.30800 1.000 15.59000 99 VAL A C 1
ATOM 713 O O . VAL A 1 99 ? 24.84100 64.76900 22.18300 1.000 14.37000 99 VAL A O 1
ATOM 717 N N . LEU A 1 100 ? 24.62900 62.60600 21.63300 1.000 12.85000 100 LEU A N 1
ATOM 718 C CA . LEU A 1 100 ? 23.59500 62.93000 20.65500 1.000 15.57000 100 LEU A CA 1
ATOM 719 C C . LEU A 1 100 ? 22.35100 63.48300 21.32900 1.000 15.92000 100 LEU A C 1
ATOM 720 O O . LEU A 1 100 ? 21.64300 64.31300 20.74200 1.000 13.59000 100 LEU A O 1
ATOM 725 N N . GLY A 1 101 ? 22.09500 63.08300 22.58000 1.000 14.11000 101 GLY A N 1
ATOM 726 C CA . GLY A 1 101 ? 21.00400 63.69000 23.32100 1.000 12.23000 101 GLY A CA 1
ATOM 727 C C . GLY A 1 101 ? 21.19000 65.18400 23.47800 1.000 16.04000 101 GLY A C 1
ATOM 728 O O . GLY A 1 101 ? 20.21700 65.94000 23.51300 1.000 15.76000 101 GLY A O 1
ATOM 729 N N . CYS A 1 102 ? 22.44000 65.63000 23.55300 1.000 14.02000 102 CYS A N 1
ATOM 730 C CA . CYS A 1 102 ? 22.72500 67.04800 23.66800 1.000 17.91000 102 CYS A CA 1
ATOM 731 C C . CYS A 1 102 ? 22.49900 67.78600 22.36000 1.000 21.79000 102 CYS A C 1
ATOM 732 O O . CYS A 1 102 ? 22.54300 69.01800 22.35500 1.000 23.48000 102 CYS A O 1
ATOM 735 N N . PHE A 1 103 ? 22.22200 67.06800 21.26600 1.000 16.02000 103 PHE A N 1
ATOM 736 C CA . PHE A 1 103 ? 21.95400 67.69100 19.97600 1.000 17.83000 103 PHE A CA 1
ATOM 737 C C . PHE A 1 103 ? 20.57800 67.33300 19.44000 1.000 21.61000 103 PHE A C 1
ATOM 738 O O . PHE A 1 103 ? 20.29200 67.59800 18.26500 1.000 24.60000 103 PHE A O 1
ATOM 746 N N . THR A 1 104 ? 19.73300 66.73400 20.27000 1.000 20.70000 104 THR A N 1
ATOM 747 C CA . THR A 1 104 ? 18.38000 66.34100 19.91000 1.000 20.45000 104 THR A CA 1
ATOM 748 C C . THR A 1 104 ? 17.41800 67.28200 20.61300 1.000 22.22000 104 THR A C 1
ATOM 749 O O . THR A 1 104 ? 17.55000 67.51700 21.81900 1.000 21.34000 104 THR A O 1
ATOM 753 N N . GLY A 1 105 ? 16.45200 67.81100 19.87100 1.000 19.63000 105 GLY A N 1
ATOM 754 C CA . GLY A 1 105 ? 15.44800 68.66200 20.48800 1.000 22.80000 105 GLY A CA 1
ATOM 755 C C . GLY A 1 105 ? 14.50200 67.87500 21.37900 1.000 24.85000 105 GLY A C 1
ATOM 756 O O . GLY A 1 105 ? 14.11900 66.74300 21.07800 1.000 22.20000 105 GLY A O 1
ATOM 757 N N . PHE A 1 106 ? 14.11100 68.49800 22.49600 1.000 24.86000 106 PHE A N 1
ATOM 758 C CA . PHE A 1 106 ? 13.10900 67.89500 23.36900 1.000 25.37000 106 PHE A CA 1
ATOM 759 C C . PHE A 1 106 ? 11.77000 67.75700 22.65000 1.000 27.05000 106 PHE A C 1
ATOM 760 O O . PHE A 1 106 ? 11.14900 66.68700 22.66300 1.000 27.24000 106 PHE A O 1
ATOM 768 N N . GLY A 1 107 ? 11.30800 68.83200 22.00800 1.000 32.26000 107 GLY A N 1
ATOM 769 C CA . GLY A 1 107 ? 10.09800 68.72800 21.20500 1.000 30.65000 107 GLY A CA 1
ATOM 770 C C . GLY A 1 107 ? 10.23600 67.70400 20.09500 1.000 28.07000 107 GLY A C 1
ATOM 771 O O . GLY A 1 107 ? 9.31000 66.93300 19.83000 1.000 29.33000 107 GLY A O 1
ATOM 772 N N . GLN A 1 108 ? 11.40800 67.67700 19.44500 1.000 26.75000 108 GLN A N 1
ATOM 773 C CA . GLN A 1 108 ? 11.70400 66.70700 18.39000 1.000 29.95000 108 GLN A CA 1
ATOM 774 C C . GLN A 1 108 ? 11.46700 65.27400 18.86300 1.000 28.91000 108 GLN A C 1
ATOM 775 O O . GLN A 1 108 ? 10.76900 64.48800 18.20800 1.000 23.15000 108 GLN A O 1
ATOM 781 N N . ALA A 1 109 ? 12.03400 64.92500 20.01900 1.000 22.81000 109 ALA A N 1
ATOM 782 C CA . ALA A 1 109 ? 11.86200 63.58000 20.56700 1.000 26.18000 109 ALA A CA 1
ATOM 783 C C . ALA A 1 109 ? 10.41200 63.30100 20.94600 1.000 23.71000 109 ALA A C 1
ATOM 784 O O . ALA A 1 109 ? 9.91900 62.18200 20.76300 1.000 25.58000 109 ALA A O 1
ATOM 786 N N . SER A 1 110 ? 9.72000 64.29100 21.50800 1.000 24.94000 110 SER A N 1
ATOM 787 C CA . SER A 1 110 ? 8.34600 64.06200 21.93900 1.000 26.65000 110 SER A CA 1
ATOM 788 C C . SER A 1 110 ? 7.39900 63.82600 20.76900 1.000 31.47000 110 SER A C 1
ATOM 789 O O . SER A 1 110 ? 6.28300 63.33800 20.97600 1.000 27.04000 110 SER A O 1
ATOM 792 N N . ARG A 1 111 ? 7.80300 64.17000 19.54900 1.000 29.56000 111 ARG A N 1
ATOM 793 C CA . ARG A 1 111 ? 6.92500 64.00000 18.39900 1.000 33.71000 111 ARG A CA 1
ATOM 794 C C . ARG A 1 111 ? 7.04700 62.62600 17.75200 1.000 35.40000 111 ARG A C 1
ATOM 795 O O . ARG A 1 111 ? 6.33500 62.35400 16.78000 1.000 35.09000 111 ARG A O 1
ATOM 803 N N . MET A 1 112 ? 7.90900 61.74900 18.27000 1.000 27.99000 112 MET A N 1
ATOM 804 C CA . MET A 1 112 ? 8.05700 60.41800 17.69200 1.000 26.88000 112 MET A CA 1
ATOM 805 C C . MET A 1 112 ? 6.79500 59.59300 17.92800 1.000 35.18000 112 MET A C 1
ATOM 806 O O . MET A 1 112 ? 6.29000 59.51600 19.05300 1.000 34.39000 112 MET A O 1
ATOM 811 N N . THR A 1 113 ? 6.28100 58.97800 16.85900 1.000 30.72000 113 THR A N 1
ATOM 812 C CA . THR A 1 113 ? 5.06800 58.17200 16.97900 1.000 32.02000 113 THR A CA 1
ATOM 813 C C . THR A 1 113 ? 5.24600 57.04800 17.99100 1.000 37.51000 113 THR A C 1
ATOM 814 O O . THR A 1 113 ? 4.34900 56.78800 18.80400 1.000 38.69000 113 THR A O 1
ATOM 818 N N . GLN A 1 114 ? 6.40400 56.37800 17.96400 1.000 38.87000 114 GLN A N 1
ATOM 819 C CA . GLN A 1 114 ? 6.63600 55.25000 18.86200 1.000 35.47000 114 GLN A CA 1
ATOM 820 C C . GLN A 1 114 ? 6.47400 55.66800 20.31300 1.000 40.10000 114 GLN A C 1
ATOM 821 O O . GLN A 1 114 ? 5.80500 54.98300 21.09400 1.000 41.23000 114 GLN A O 1
ATOM 827 N N . PHE A 1 115 ? 7.08100 56.78100 20.65400 1.000 36.42000 115 PHE A N 1
ATOM 828 C CA . PHE A 1 115 ? 6.97500 57.26400 21.98100 1.000 34.16000 115 PHE A CA 1
ATOM 829 C C . PHE A 1 115 ? 5.52800 57.39200 22.32100 1.000 44.44000 115 PHE A C 1
ATOM 830 O O . PHE A 1 115 ? 5.09000 56.79300 23.30300 1.000 43.45000 115 PHE A O 1
ATOM 838 N N . LYS A 1 116 ? 4.74700 58.14000 21.56800 1.000 44.21000 116 LYS A N 1
ATOM 839 C CA . LYS A 1 116 ? 3.33200 58.28000 21.87900 1.000 44.44000 116 LYS A CA 1
ATOM 840 C C . LYS A 1 116 ? 2.56400 56.94200 21.99300 1.000 47.80000 116 LYS A C 1
ATOM 841 O O . LYS A 1 116 ? 1.88400 56.72300 22.95200 1.000 47.21000 116 LYS A O 1
ATOM 847 N N . ASP A 1 117 ? 2.72400 56.04200 21.03600 1.000 48.66000 117 ASP A N 1
ATOM 848 C CA . ASP A 1 117 ? 2.05400 54.75500 21.09500 1.000 50.50000 117 ASP A CA 1
ATOM 849 C C . ASP A 1 117 ? 2.48000 53.99200 22.32600 1.000 56.72000 117 ASP A C 1
ATOM 850 O O . ASP A 1 117 ? 1.67300 53.58700 23.13800 1.000 55.62000 117 ASP A O 1
ATOM 855 N N . LYS A 1 118 ? 3.78500 53.84300 22.51300 1.000 53.12000 118 LYS A N 1
ATOM 856 C CA . LYS A 1 118 ? 4.34200 53.13000 23.64100 1.000 52.81000 118 LYS A CA 1
ATOM 857 C C . LYS A 1 118 ? 3.98700 53.69400 24.99800 1.000 50.61000 118 LYS A C 1
ATOM 858 O O . LYS A 1 118 ? 3.94400 52.93900 25.92900 1.000 51.29000 118 LYS A O 1
ATOM 864 N N . SER A 1 119 ? 3.82000 55.01400 25.04100 1.000 51.09000 119 SER A N 1
ATOM 865 C CA . SER A 1 119 ? 3.45900 55.74100 26.23900 1.000 55.08000 119 SER A CA 1
ATOM 866 C C . SER A 1 119 ? 2.01400 55.40400 26.52500 1.000 57.70000 119 SER A C 1
ATOM 867 O O . SER A 1 119 ? 1.65400 55.15800 27.64000 1.000 62.95000 119 SER A O 1
ATOM 870 N N . ALA A 1 120 ? 1.17500 55.40100 25.50600 1.000 55.05000 120 ALA A N 1
ATOM 871 C CA . ALA A 1 120 ? -0.21900 55.03600 25.70100 1.000 63.88000 120 ALA A CA 1
ATOM 872 C C . ALA A 1 120 ? -0.42300 53.64200 26.31500 1.000 63.54000 120 ALA A C 1
ATOM 873 O O . ALA A 1 120 ? -1.27500 53.49400 27.13300 1.000 63.56000 120 ALA A O 1
ATOM 875 N N . ARG A 1 121 ? 0.38500 52.65800 25.93500 1.000 63.36000 121 ARG A N 1
ATOM 876 C CA . ARG A 1 121 ? 0.28100 51.28600 26.44700 1.000 63.44000 121 ARG A CA 1
ATOM 877 C C . ARG A 1 121 ? 0.82700 51.16600 27.84200 1.000 64.04000 121 ARG A C 1
ATOM 878 O O . ARG A 1 121 ? 0.44700 50.30000 28.58800 1.000 62.22000 121 ARG A O 1
ATOM 886 N N . GLN A 1 122 ? 1.79200 51.99500 28.18400 1.000 64.58000 122 GLN A N 1
ATOM 887 C CA . GLN A 1 122 ? 2.39000 51.84900 29.49600 1.000 60.90000 122 GLN A CA 1
ATOM 888 C C . GLN A 1 122 ? 1.66400 52.66100 30.50100 1.000 64.27000 122 GLN A C 1
ATOM 889 O O . GLN A 1 122 ? 1.62200 52.29700 31.65600 1.000 63.27000 122 GLN A O 1
ATOM 895 N N . GLY A 1 123 ? 1.06700 53.75000 30.04300 1.000 64.12000 123 GLY A N 1
ATOM 896 C CA . GLY A 1 123 ? 0.31800 54.65300 30.89000 1.000 67.13000 123 GLY A CA 1
ATOM 897 C C . GLY A 1 123 ? 1.19000 55.78100 31.38200 1.000 64.97000 123 GLY A C 1
ATOM 898 O O . GLY A 1 123 ? 2.38400 55.58400 31.60400 1.000 58.68000 123 GLY A O 1
ATOM 899 N N . SER A 1 124 ? 0.60100 56.96000 31.56100 1.000 65.16000 124 SER A N 1
ATOM 900 C CA . SER A 1 124 ? 1.37000 58.13000 31.98200 1.000 64.20000 124 SER A CA 1
ATOM 901 C C . SER A 1 124 ? 1.60600 58.32600 33.47800 1.000 68.94000 124 SER A C 1
ATOM 902 O O . SER A 1 124 ? 0.73300 58.17100 34.32000 1.000 64.88000 124 SER A O 1
ATOM 905 N N . GLU A 1 125 ? 2.87300 58.67200 33.70600 1.000 65.79000 125 GLU A N 1
ATOM 906 C CA . GLU A 1 125 ? 3.66600 58.85000 34.95700 1.000 62.36000 125 GLU A CA 1
ATOM 907 C C . GLU A 1 125 ? 4.28700 57.48400 35.26700 1.000 59.47000 125 GLU A C 1
ATOM 908 O O . GLU A 1 125 ? 4.92700 57.32300 36.29000 1.000 55.78000 125 GLU A O 1
ATOM 914 N N . ALA A 1 126 ? 4.11600 56.53100 34.34900 1.000 51.69000 126 ALA A N 1
ATOM 915 C CA . ALA A 1 126 ? 4.62400 55.20600 34.41200 1.000 51.60000 126 ALA A CA 1
ATOM 916 C C . ALA A 1 126 ? 5.50800 55.22600 33.14700 1.000 46.57000 126 ALA A C 1
ATOM 917 O O . ALA A 1 126 ? 6.31500 54.31800 32.94800 1.000 44.64000 126 ALA A O 1
ATOM 919 N N . THR A 1 127 ? 5.38200 56.27500 32.34000 1.000 48.37000 127 THR A N 1
ATOM 920 C CA . THR A 1 127 ? 6.21500 56.41800 31.15300 1.000 39.54000 127 THR A CA 1
ATOM 921 C C . THR A 1 127 ? 7.58800 56.86900 31.64200 1.000 34.62000 127 THR A C 1
ATOM 922 O O . THR A 1 127 ? 7.69000 57.81100 32.42800 1.000 31.72000 127 THR A O 1
ATOM 926 N N . THR A 1 128 ? 8.64400 56.20300 31.18400 1.000 32.05000 128 THR A N 1
ATOM 927 C CA . THR A 1 128 ? 9.99400 56.53700 31.63300 1.000 28.00000 128 THR A CA 1
ATOM 928 C C . THR A 1 128 ? 10.86500 57.28500 30.62200 1.000 27.23000 128 THR A C 1
ATOM 929 O O . THR A 1 128 ? 10.59300 57.29200 29.42200 1.000 25.13000 128 THR A O 1
ATOM 933 N N . VAL A 1 129 ? 11.91700 57.91100 31.14200 1.000 20.73000 129 VAL A N 1
ATOM 934 C CA . VAL A 1 129 ? 12.88000 58.66300 30.34800 1.000 18.32000 129 VAL A CA 1
ATOM 935 C C . VAL A 1 129 ? 13.42600 57.80000 29.21800 1.000 15.39000 129 VAL A C 1
ATOM 936 O O . VAL A 1 129 ? 13.63800 58.27800 28.09800 1.000 19.45000 129 VAL A O 1
ATOM 940 N N . GLY A 1 130 ? 13.65800 56.51300 29.49500 1.000 15.66000 130 GLY A N 1
ATOM 941 C CA . GLY A 1 130 ? 14.25400 55.64600 28.48600 1.000 15.70000 130 GLY A CA 1
ATOM 942 C C . GLY A 1 130 ? 13.34600 55.44700 27.28700 1.000 18.97000 130 GLY A C 1
ATOM 943 O O . GLY A 1 130 ? 13.81000 55.40300 26.13900 1.000 15.60000 130 GLY A O 1
ATOM 944 N N . LEU A 1 131 ? 12.04200 55.32200 27.53200 1.000 18.51000 131 LEU A N 1
ATOM 945 C CA . LEU A 1 131 ? 11.09600 55.25000 26.42000 1.000 22.32000 131 LEU A CA 1
ATOM 946 C C . LEU A 1 131 ? 11.15000 56.51600 25.57000 1.000 22.46000 131 LEU A C 1
ATOM 947 O O . LEU A 1 131 ? 10.99500 56.45400 24.34500 1.000 23.12000 131 LEU A O 1
ATOM 952 N N . PHE A 1 132 ? 11.40700 57.66100 26.20300 1.000 20.31000 132 PHE A N 1
ATOM 953 C CA . PHE A 1 132 ? 11.51200 58.95500 25.53400 1.000 21.02000 132 PHE A CA 1
ATOM 954 C C . PHE A 1 132 ? 12.82900 59.10600 24.78000 1.000 18.59000 132 PHE A C 1
ATOM 955 O O . PHE A 1 132 ? 12.85100 59.63100 23.65900 1.000 20.70000 132 PHE A O 1
ATOM 963 N N . THR A 1 133 ? 13.93900 58.67400 25.37500 1.000 16.60000 133 THR A N 1
ATOM 964 C CA . THR A 1 133 ? 15.22900 58.81700 24.72100 1.000 16.51000 133 THR A CA 1
ATOM 965 C C . THR A 1 133 ? 15.54200 57.67500 23.76600 1.000 17.01000 133 THR A C 1
ATOM 966 O O . THR A 1 133 ? 16.59300 57.69900 23.13100 1.000 15.30000 133 THR A O 1
ATOM 970 N N . TYR A 1 134 ? 14.65200 56.68400 23.65200 1.000 16.47000 134 TYR A N 1
ATOM 971 C CA . TYR A 1 134 ? 14.83200 55.54700 22.73700 1.000 15.17000 134 TYR A CA 1
ATOM 972 C C . TYR A 1 134 ? 15.45600 55.93500 21.39100 1.000 12.87000 134 TYR A C 1
ATOM 973 O O . TYR A 1 134 ? 16.46500 55.32900 21.01500 1.000 12.90000 134 TYR A O 1
ATOM 982 N N . PRO A 1 135 ? 14.92800 56.90400 20.63900 1.000 13.52000 135 PRO A N 1
ATOM 983 C CA . PRO A 1 135 ? 15.48800 57.16100 19.29900 1.000 14.99000 135 PRO A CA 1
ATOM 984 C C . PRO A 1 135 ? 16.86300 57.77900 19.32900 1.000 15.43000 135 PRO A C 1
ATOM 985 O O . PRO A 1 135 ? 17.58600 57.70700 18.32500 1.000 15.81000 135 PRO A O 1
ATOM 989 N N . VAL A 1 136 ? 17.25300 58.39000 20.44600 1.000 14.52000 136 VAL A N 1
ATOM 990 C CA . VAL A 1 136 ? 18.60300 58.92700 20.54100 1.000 12.60000 136 VAL A CA 1
ATOM 991 C C . VAL A 1 136 ? 19.61000 57.79400 20.64700 1.000 11.10000 136 VAL A C 1
ATOM 992 O O . VAL A 1 136 ? 20.68300 57.83300 20.03600 1.000 11.60000 136 VAL A O 1
ATOM 996 N N . LEU A 1 137 ? 19.30600 56.77800 21.45400 1.000 13.01000 137 LEU A N 1
ATOM 997 C CA . LEU A 1 137 ? 20.19300 55.62200 21.49900 1.000 13.47000 137 LEU A CA 1
ATOM 998 C C . LEU A 1 137 ? 20.20200 54.90800 20.15300 1.000 12.03000 137 LEU A C 1
ATOM 999 O O . LEU A 1 137 ? 21.24200 54.40800 19.71000 1.000 12.99000 137 LEU A O 1
ATOM 1004 N N . GLN A 1 138 ? 19.04700 54.84700 19.49300 1.000 11.61000 138 GLN A N 1
ATOM 1005 C CA . GLN A 1 138 ? 19.00200 54.21700 18.17200 1.000 11.38000 138 GLN A CA 1
ATOM 1006 C C . GLN A 1 138 ? 19.87900 54.97300 17.17400 1.000 12.45000 138 GLN A C 1
ATOM 1007 O O . GLN A 1 138 ? 20.59700 54.36300 16.36800 1.000 13.03000 138 GLN A O 1
ATOM 1013 N N . ALA A 1 139 ? 19.86900 56.30500 17.24200 1.000 13.83000 139 ALA A N 1
ATOM 1014 C CA . ALA A 1 139 ? 20.74500 57.08700 16.37500 1.000 11.73000 139 ALA A CA 1
ATOM 1015 C C . ALA A 1 139 ? 22.20000 56.77000 16.66000 1.000 12.26000 139 ALA A C 1
ATOM 1016 O O . ALA A 1 139 ? 23.00300 56.60200 15.73500 1.000 12.59000 139 ALA A O 1
ATOM 1018 N N . ALA A 1 140 ? 22.55100 56.67200 17.94900 1.000 12.59000 140 ALA A N 1
ATOM 1019 C CA . ALA A 1 140 ? 23.91100 56.31300 18.34700 1.000 11.38000 140 ALA A CA 1
ATOM 1020 C C . ALA A 1 140 ? 24.31800 54.93500 17.82000 1.000 13.57000 140 ALA A C 1
ATOM 1021 O O . ALA A 1 140 ? 25.45700 54.74900 17.36600 1.000 13.40000 140 ALA A O 1
ATOM 1023 N N . ASP A 1 141 ? 23.42300 53.94200 17.92900 1.000 12.03000 141 ASP A N 1
ATOM 1024 C CA . ASP A 1 141 ? 23.70900 52.61500 17.38200 1.000 11.72000 141 ASP A CA 1
ATOM 1025 C C . ASP A 1 141 ? 24.21800 52.71300 15.94200 1.000 12.30000 141 ASP A C 1
ATOM 1026 O O . ASP A 1 141 ? 25.19600 52.06500 15.56200 1.000 14.14000 141 ASP A O 1
ATOM 1031 N N . VAL A 1 142 ? 23.54800 53.51900 15.13500 1.000 10.18000 142 VAL A N 1
ATOM 1032 C CA . VAL A 1 142 ? 23.87300 53.62100 13.70900 1.000 12.19000 142 VAL A CA 1
ATOM 1033 C C . VAL A 1 142 ? 25.15100 54.42800 13.49400 1.000 14.65000 142 VAL A C 1
ATOM 1034 O O . VAL A 1 142 ? 26.08000 53.98700 12.80200 1.000 13.56000 142 VAL A O 1
ATOM 1038 N N . LEU A 1 143 ? 25.21100 55.63000 14.08000 1.000 14.79000 143 LEU A N 1
ATOM 1039 C CA . LEU A 1 143 ? 26.29700 56.55900 13.77900 1.000 15.01000 143 LEU A CA 1
ATOM 1040 C C . LEU A 1 143 ? 27.63100 56.09300 14.33000 1.000 16.66000 143 LEU A C 1
ATOM 1041 O O . LEU A 1 143 ? 28.68100 56.50300 13.81600 1.000 15.76000 143 LEU A O 1
ATOM 1046 N N . ALA A 1 144 ? 27.61300 55.22800 15.34500 1.000 14.90000 144 ALA A N 1
ATOM 1047 C CA . ALA A 1 144 ? 28.85500 54.74100 15.92800 1.000 12.53000 144 ALA A CA 1
ATOM 1048 C C . ALA A 1 144 ? 29.71600 53.99500 14.91400 1.000 14.49000 144 ALA A C 1
ATOM 1049 O O . ALA A 1 144 ? 30.93900 53.92700 15.07900 1.000 15.53000 144 ALA A O 1
ATOM 1051 N N . TYR A 1 145 ? 29.11000 53.40800 13.87700 1.000 11.81000 145 TYR A N 1
ATOM 1052 C CA . TYR A 1 145 ? 29.84600 52.56100 12.94200 1.000 12.43000 145 TYR A CA 1
ATOM 1053 C C . TYR A 1 145 ? 30.10400 53.24000 11.60300 1.000 15.90000 145 TYR A C 1
ATOM 1054 O O . TYR A 1 145 ? 30.40500 52.54900 10.61300 1.000 17.32000 145 TYR A O 1
ATOM 1063 N N . ASP A 1 146 ? 30.00100 54.57300 11.55100 1.000 17.54000 146 ASP A N 1
ATOM 1064 C CA . ASP A 1 146 ? 30.14300 55.30400 10.28100 1.000 14.34000 146 ASP A CA 1
ATOM 1065 C C . ASP A 1 146 ? 29.23600 54.69800 9.21400 1.000 17.08000 146 ASP A C 1
ATOM 1066 O O . ASP A 1 146 ? 29.62100 54.52700 8.05400 1.000 17.39000 146 ASP A O 1
ATOM 1071 N N . THR A 1 147 ? 28.01900 54.36000 9.62600 1.000 15.18000 147 THR A N 1
ATOM 1072 C CA . THR A 1 147 ? 27.11400 53.58300 8.78600 1.000 16.37000 147 THR A CA 1
ATOM 1073 C C . THR A 1 147 ? 26.67300 54.36700 7.55400 1.000 18.03000 147 THR A C 1
ATOM 1074 O O . THR A 1 147 ? 26.17700 55.48900 7.66800 1.000 14.54000 147 THR A O 1
ATOM 1078 N N . GLU A 1 148 ? 26.81600 53.75300 6.37400 1.000 16.46000 148 GLU A N 1
ATOM 1079 C CA . GLU A 1 148 ? 26.32900 54.36800 5.14600 1.000 20.74000 148 GLU A CA 1
ATOM 1080 C C . GLU A 1 148 ? 24.87100 54.03600 4.84100 1.000 17.86000 148 GLU A C 1
ATOM 1081 O O . GLU A 1 148 ? 24.16900 54.89100 4.30700 1.000 20.37000 148 GLU A O 1
ATOM 1087 N N . LEU A 1 149 ? 24.37000 52.83800 5.19400 1.000 16.00000 149 LEU A N 1
ATOM 1088 C CA . LEU A 1 149 ? 22.99000 52.47900 4.87700 1.000 16.82000 149 LEU A CA 1
ATOM 1089 C C . LEU A 1 149 ? 22.39700 51.60700 5.97500 1.000 17.40000 149 LEU A C 1
ATOM 1090 O O . LEU A 1 149 ? 23.08900 50.75600 6.53600 1.000 15.56000 149 LEU A O 1
ATOM 1095 N N . VAL A 1 150 ? 21.11100 51.80700 6.24100 1.000 15.73000 150 VAL A N 1
ATOM 1096 C CA . VAL A 1 150 ? 20.38900 51.13500 7.32000 1.000 16.53000 150 VAL A CA 1
ATOM 1097 C C . VAL A 1 150 ? 19.18300 50.39900 6.75300 1.000 18.72000 150 VAL A C 1
ATOM 1098 O O . VAL A 1 150 ? 18.18000 51.03500 6.39900 1.000 16.86000 150 VAL A O 1
ATOM 1102 N N . PRO A 1 151 ? 19.21100 49.07100 6.69100 1.000 14.18000 151 PRO A N 1
ATOM 1103 C CA . PRO A 1 151 ? 18.05000 48.33400 6.16400 1.000 18.03000 151 PRO A CA 1
ATOM 1104 C C . PRO A 1 151 ? 17.04000 47.95500 7.24600 1.000 17.91000 151 PRO A C 1
ATOM 1105 O O . PRO A 1 151 ? 17.37000 47.18500 8.15600 1.000 18.49000 151 PRO A O 1
ATOM 1109 N N . VAL A 1 152 ? 15.80900 48.47700 7.15500 1.000 15.75000 152 VAL A N 1
ATOM 1110 C CA . VAL A 1 152 ? 14.75100 48.26400 8.14300 1.000 13.62000 152 VAL A CA 1
ATOM 1111 C C . VAL A 1 152 ? 13.40200 48.16000 7.44100 1.000 18.48000 152 VAL A C 1
ATOM 1112 O O . VAL A 1 152 ? 13.27600 48.38700 6.23600 1.000 20.02000 152 VAL A O 1
ATOM 1116 N N . GLY A 1 153 ? 12.36900 47.86400 8.23400 1.000 17.66000 153 GLY A N 1
ATOM 1117 C CA . GLY A 1 153 ? 11.00100 48.03100 7.79300 1.000 18.84000 153 GLY A CA 1
ATOM 1118 C C . GLY A 1 153 ? 10.52000 49.46700 7.97400 1.000 22.10000 153 GLY A C 1
ATOM 1119 O O . GLY A 1 153 ? 11.19800 50.32200 8.55200 1.000 21.09000 153 GLY A O 1
ATOM 1120 N N . GLU A 1 154 ? 9.30100 49.71700 7.47400 1.000 19.95000 154 GLU A N 1
ATOM 1121 C CA . GLU A 1 154 ? 8.72700 51.06800 7.46100 1.000 21.39000 154 GLU A CA 1
ATOM 1122 C C . GLU A 1 154 ? 8.57800 51.66100 8.85600 1.000 22.97000 154 GLU A C 1
ATOM 1123 O O . GLU A 1 154 ? 8.69000 52.88300 9.02600 1.000 19.41000 154 GLU A O 1
ATOM 1129 N N . ASP A 1 155 ? 8.29300 50.82500 9.85800 1.000 19.00000 155 ASP A N 1
ATOM 1130 C CA . ASP A 1 155 ? 8.04200 51.34000 11.19800 1.000 21.83000 155 ASP A CA 1
ATOM 1131 C C . ASP A 1 155 ? 9.26300 52.02600 11.81000 1.000 22.70000 155 ASP A C 1
ATOM 1132 O O . ASP A 1 155 ? 9.11500 52.74500 12.80900 1.000 23.63000 155 ASP A O 1
ATOM 1137 N N . GLN A 1 156 ? 10.45900 51.82200 11.25800 1.000 18.80000 156 GLN A N 1
ATOM 1138 C CA . GLN A 1 156 ? 11.65700 52.45500 11.80000 1.000 17.81000 156 GLN A CA 1
ATOM 1139 C C . GLN A 1 156 ? 12.00500 53.76600 11.10700 1.000 17.57000 156 GLN A C 1
ATOM 1140 O O . GLN A 1 156 ? 12.97600 54.42100 11.51000 1.000 16.77000 156 GLN A O 1
ATOM 1146 N N . ARG A 1 157 ? 11.24800 54.16300 10.07400 1.000 17.47000 157 ARG A N 1
ATOM 1147 C CA . ARG A 1 157 ? 11.64000 55.31200 9.25600 1.000 15.87000 157 ARG A CA 1
ATOM 1148 C C . ARG A 1 157 ? 11.74200 56.59400 10.08400 1.000 17.24000 157 ARG A C 1
ATOM 1149 O O . ARG A 1 157 ? 12.70500 57.35800 9.95200 1.000 17.02000 157 ARG A O 1
ATOM 1157 N N . GLN A 1 158 ? 10.73800 56.87100 10.91000 1.000 17.52000 158 GLN A N 1
ATOM 1158 C CA . GLN A 1 158 ? 10.72600 58.15900 11.59700 1.000 22.78000 158 GLN A CA 1
ATOM 1159 C C . GLN A 1 158 ? 11.91700 58.28400 12.54300 1.000 19.21000 158 GLN A C 1
ATOM 1160 O O . GLN A 1 158 ? 12.54300 59.35100 12.63300 1.000 19.86000 158 GLN A O 1
ATOM 1166 N N . HIS A 1 159 ? 12.27300 57.19500 13.22800 1.000 21.11000 159 HIS A N 1
ATOM 1167 C CA . HIS A 1 159 ? 13.43600 57.23600 14.11200 1.000 20.31000 159 HIS A CA 1
ATOM 1168 C C . HIS A 1 159 ? 14.72700 57.47500 13.33000 1.000 20.28000 159 HIS A C 1
ATOM 1169 O O . HIS A 1 159 ? 15.61900 58.20000 13.79000 1.000 18.26000 159 HIS A O 1
ATOM 1176 N N . LEU A 1 160 ? 14.85500 56.88600 12.14000 1.000 15.89000 160 LEU A N 1
ATOM 1177 C CA . LEU A 1 160 ? 16.09900 57.07800 11.40500 1.000 15.46000 160 LEU A CA 1
ATOM 1178 C C . LEU A 1 160 ? 16.17500 58.47200 10.78800 1.000 14.45000 160 LEU A C 1
ATOM 1179 O O . LEU A 1 160 ? 17.27500 58.99600 10.57000 1.000 16.28000 160 LEU A O 1
ATOM 1184 N N . GLU A 1 161 ? 15.03200 59.10300 10.52100 1.000 17.02000 161 GLU A N 1
ATOM 1185 C CA . GLU A 1 161 ? 15.07300 60.49500 10.07400 1.000 18.16000 161 GLU A CA 1
ATOM 1186 C C . GLU A 1 161 ? 15.57000 61.41400 11.19200 1.000 18.92000 161 GLU A C 1
ATOM 1187 O O . GLU A 1 161 ? 16.25200 62.41200 10.93000 1.000 16.54000 161 GLU A O 1
ATOM 1193 N N . LEU A 1 162 ? 15.23400 61.09500 12.44100 1.000 17.43000 162 LEU A N 1
ATOM 1194 C CA . LEU A 1 162 ? 15.82200 61.81700 13.57200 1.000 15.22000 162 LEU A CA 1
ATOM 1195 C C . LEU A 1 162 ? 17.32800 61.60600 13.60600 1.000 18.85000 162 LEU A C 1
ATOM 1196 O O . LEU A 1 162 ? 18.09700 62.56400 13.73700 1.000 16.44000 162 LEU A O 1
ATOM 1201 N N . ALA A 1 163 ? 17.76900 60.34800 13.45600 1.000 13.14000 163 ALA A N 1
ATOM 1202 C CA . ALA A 1 163 ? 19.19700 60.05900 13.43300 1.000 14.37000 163 ALA A CA 1
ATOM 1203 C C . ALA A 1 163 ? 19.91000 60.89700 12.37900 1.000 16.75000 163 ALA A C 1
ATOM 1204 O O . ALA A 1 163 ? 20.98200 61.45700 12.63400 1.000 15.69000 163 ALA A O 1
ATOM 1206 N N . ARG A 1 164 ? 19.32600 60.99900 11.18000 1.000 16.08000 164 ARG A N 1
ATOM 1207 C CA . ARG A 1 164 ? 19.94400 61.80500 10.12900 1.000 15.27000 164 ARG A CA 1
ATOM 1208 C C . ARG A 1 164 ? 19.92600 63.28700 10.49800 1.000 15.05000 164 ARG A C 1
ATOM 1209 O O . ARG A 1 164 ? 20.92000 63.99500 10.30400 1.000 17.90000 164 ARG A O 1
ATOM 1217 N N . ASP A 1 165 ? 18.79800 63.77200 11.01300 1.000 17.07000 165 ASP A N 1
ATOM 1218 C CA . ASP A 1 165 ? 18.71500 65.16800 11.42100 1.000 19.72000 165 ASP A CA 1
ATOM 1219 C C . ASP A 1 165 ? 19.76800 65.48500 12.47500 1.000 19.40000 165 ASP A C 1
ATOM 1220 O O . ASP A 1 165 ? 20.48800 66.48400 12.37500 1.000 19.42000 165 ASP A O 1
ATOM 1225 N N . VAL A 1 166 ? 19.90200 64.61600 13.47600 1.000 17.31000 166 VAL A N 1
ATOM 1226 C CA . VAL A 1 166 ? 20.85300 64.89600 14.54900 1.000 17.31000 166 VAL A CA 1
ATOM 1227 C C . VAL A 1 166 ? 22.28500 64.83100 14.03700 1.000 22.41000 166 VAL A C 1
ATOM 1228 O O . VAL A 1 166 ? 23.12500 65.65800 14.41100 1.000 19.40000 166 VAL A O 1
ATOM 1232 N N . ALA A 1 167 ? 22.59100 63.87100 13.15700 1.000 14.13000 167 ALA A N 1
ATOM 1233 C CA . ALA A 1 167 ? 23.93800 63.80400 12.60000 1.000 18.30000 167 ALA A CA 1
ATOM 1234 C C . ALA A 1 167 ? 24.26600 65.06400 11.80800 1.000 20.50000 167 ALA A C 1
ATOM 1235 O O . ALA A 1 167 ? 25.38600 65.58600 11.88700 1.000 16.15000 167 ALA A O 1
ATOM 1237 N N . GLN A 1 168 ? 23.29900 65.56800 11.04100 1.000 21.25000 168 GLN A N 1
ATOM 1238 C CA . GLN A 1 168 ? 23.52800 66.78500 10.26800 1.000 20.18000 168 GLN A CA 1
ATOM 1239 C C . GLN A 1 168 ? 23.75700 67.98000 11.18600 1.000 22.46000 168 GLN A C 1
ATOM 1240 O O . GLN A 1 168 ? 24.65300 68.79900 10.93700 1.000 23.84000 168 GLN A O 1
ATOM 1246 N N . ARG A 1 169 ? 22.95600 68.08900 12.25400 1.000 17.98000 169 ARG A N 1
ATOM 1247 C CA . ARG A 1 169 ? 23.12300 69.17400 13.22100 1.000 24.39000 169 ARG A CA 1
ATOM 1248 C C . ARG A 1 169 ? 24.49000 69.11500 13.89500 1.000 27.68000 169 ARG A C 1
ATOM 1249 O O . ARG A 1 169 ? 25.16800 70.14000 14.03800 1.000 27.50000 169 ARG A O 1
ATOM 1257 N N . PHE A 1 170 ? 24.91000 67.92100 14.32500 1.000 23.85000 170 PHE A N 1
ATOM 1258 C CA . PHE A 1 170 ? 26.25000 67.77600 14.88100 1.000 21.42000 170 PHE A CA 1
ATOM 1259 C C . PHE A 1 170 ? 27.31200 68.17000 13.86400 1.000 24.50000 170 PHE A C 1
ATOM 1260 O O . PHE A 1 170 ? 28.23100 68.94100 14.17500 1.000 19.15000 170 PHE A O 1
ATOM 1268 N N . ASN A 1 171 ? 27.20600 67.65200 12.63400 1.000 18.85000 171 ASN A N 1
ATOM 1269 C CA . ASN A 1 171 ? 28.21200 67.97700 11.62800 1.000 20.50000 171 ASN A CA 1
ATOM 1270 C C . ASN A 1 171 ? 28.22800 69.46700 11.31600 1.000 22.87000 171 ASN A C 1
ATOM 1271 O O . ASN A 1 171 ? 29.26000 69.99600 10.89300 1.000 20.96000 171 ASN A O 1
ATOM 1276 N N . SER A 1 172 ? 27.08800 70.14100 11.47900 1.000 22.96000 172 SER A N 1
ATOM 1277 C CA . SER A 1 172 ? 27.02300 71.58400 11.27700 1.000 25.01000 172 SER A CA 1
ATOM 1278 C C . SER A 1 172 ? 28.02800 72.30400 12.16600 1.000 30.29000 172 SER A C 1
ATOM 1279 O O . SER A 1 172 ? 28.71000 73.23800 11.72800 1.000 26.85000 172 SER A O 1
ATOM 1282 N N . ARG A 1 173 ? 28.13800 71.87900 13.41900 1.000 22.29000 173 ARG A N 1
ATOM 1283 C CA . ARG A 1 173 ? 29.10000 72.48000 14.32600 1.000 24.00000 173 ARG A CA 1
ATOM 1284 C C . ARG A 1 173 ? 30.48400 71.87200 14.19500 1.000 25.51000 173 ARG A C 1
ATOM 1285 O O . ARG A 1 173 ? 31.47600 72.56000 14.44900 1.000 25.41000 173 ARG A O 1
ATOM 1293 N N . PHE A 1 174 ? 30.57500 70.60700 13.78300 1.000 17.43000 174 PHE A N 1
ATOM 1294 C CA . PHE A 1 174 ? 31.82700 69.86200 13.74200 1.000 18.15000 174 PHE A CA 1
ATOM 1295 C C . PHE A 1 174 ? 31.91100 69.16900 12.39000 1.000 24.39000 174 PHE A C 1
ATOM 1296 O O . PHE A 1 174 ? 31.65000 67.96000 12.28600 1.000 20.96000 174 PHE A O 1
ATOM 1304 N N . PRO A 1 175 ? 32.27800 69.90500 11.33500 1.000 22.99000 175 PRO A N 1
ATOM 1305 C CA . PRO A 1 175 ? 32.14900 69.36800 9.97600 1.000 23.45000 175 PRO A CA 1
ATOM 1306 C C . PRO A 1 175 ? 32.86900 68.04500 9.78900 1.000 22.45000 175 PRO A C 1
ATOM 1307 O O . PRO A 1 175 ? 33.99600 67.84900 10.25400 1.000 23.01000 175 PRO A O 1
ATOM 1311 N N . GLY A 1 176 ? 32.18000 67.12500 9.11500 1.000 25.97000 176 GLY A N 1
ATOM 1312 C CA . GLY A 1 176 ? 32.77000 65.88400 8.67400 1.000 20.99000 176 GLY A CA 1
ATOM 1313 C C . GLY A 1 176 ? 33.00600 64.85000 9.74500 1.000 21.79000 176 GLY A C 1
ATOM 1314 O O . GLY A 1 176 ? 33.78400 63.91800 9.51500 1.000 24.77000 176 GLY A O 1
ATOM 1315 N N . THR A 1 177 ? 32.37400 64.97900 10.91300 1.000 19.75000 177 THR A N 1
ATOM 1316 C CA . THR A 1 177 ? 32.65500 64.04100 11.99300 1.000 19.24000 177 THR A CA 1
ATOM 1317 C C . THR A 1 177 ? 31.86500 62.73700 11.86200 1.000 14.81000 177 THR A C 1
ATOM 1318 O O . THR A 1 177 ? 32.41600 61.65400 12.09300 1.000 20.01000 177 THR A O 1
ATOM 1322 N N . LEU A 1 178 ? 30.56900 62.82000 11.56500 1.000 12.61000 178 LEU A N 1
ATOM 1323 C CA . LEU A 1 178 ? 29.69500 61.64900 11.53200 1.000 13.66000 178 LEU A CA 1
ATOM 1324 C C . LEU A 1 178 ? 29.21800 61.37800 10.10900 1.000 21.73000 178 LEU A C 1
ATOM 1325 O O . LEU A 1 178 ? 29.00700 62.30600 9.32300 1.000 19.28000 178 LEU A O 1
ATOM 1330 N N . VAL A 1 179 ? 29.04900 60.09600 9.78600 1.000 15.27000 179 VAL A N 1
ATOM 1331 C CA . VAL A 1 179 ? 28.46200 59.71800 8.50600 1.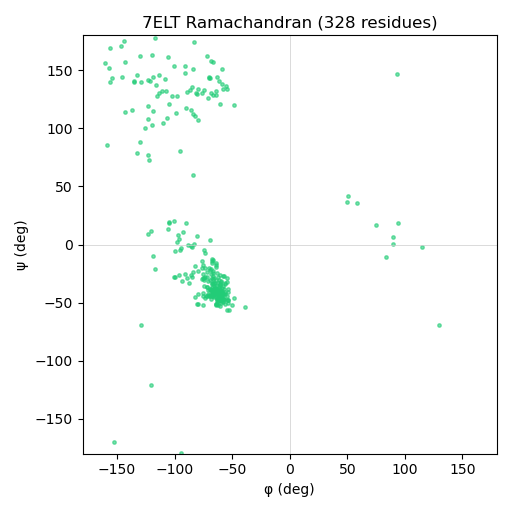000 18.79000 179 VAL A CA 1
ATOM 1332 C C . VAL A 1 179 ? 26.95100 59.85300 8.62800 1.000 23.12000 179 VAL A C 1
ATOM 1333 O O . VAL A 1 179 ? 26.34900 59.37500 9.59800 1.000 19.41000 179 VAL A O 1
ATOM 1337 N N . VAL A 1 180 ? 26.32500 60.54600 7.68200 1.000 16.90000 180 VAL A N 1
ATOM 1338 C CA . VAL A 1 180 ? 24.87100 60.63700 7.62900 1.000 19.04000 180 VAL A CA 1
ATOM 1339 C C . VAL A 1 180 ? 24.36400 59.42200 6.85400 1.000 22.61000 180 VAL A C 1
ATOM 1340 O O . VAL A 1 180 ? 24.69200 59.28200 5.66500 1.000 21.40000 180 VAL A O 1
ATOM 1344 N N . PRO A 1 181 ? 23.60700 58.52500 7.47800 1.000 21.87000 181 PRO A N 1
ATOM 1345 C CA . PRO A 1 181 ? 23.24700 57.26500 6.81800 1.000 16.62000 181 PRO A CA 1
ATOM 1346 C C . PRO A 1 181 ? 22.04100 57.41500 5.91100 1.000 20.99000 181 PRO A C 1
ATOM 1347 O O . PRO A 1 181 ? 21.15800 58.24400 6.13800 1.000 18.64000 181 PRO A O 1
ATOM 1351 N N . ASP A 1 182 ? 22.00800 56.58400 4.87000 1.000 22.61000 182 ASP A N 1
ATOM 1352 C CA . ASP A 1 182 ? 20.82100 56.48000 4.03600 1.000 23.16000 182 ASP A CA 1
ATOM 1353 C C . ASP A 1 182 ? 19.91900 55.38300 4.58600 1.000 22.36000 182 ASP A C 1
ATOM 1354 O O . ASP A 1 182 ? 20.39200 54.39100 5.13300 1.000 24.17000 182 ASP A O 1
ATOM 1359 N N . VAL A 1 183 ? 18.61300 55.57300 4.43500 1.000 20.20000 183 VAL A N 1
ATOM 1360 C CA . VAL A 1 183 ? 17.60100 54.63900 4.92200 1.000 20.86000 183 VAL A CA 1
ATOM 1361 C C . VAL A 1 183 ? 17.16400 53.73900 3.76700 1.000 21.13000 183 VAL A C 1
ATOM 1362 O O . VAL A 1 183 ? 16.78900 54.23200 2.70300 1.000 17.05000 183 VAL A O 1
ATOM 1366 N N . LEU A 1 184 ? 17.20800 52.42400 3.96700 1.000 21.20000 184 LEU A N 1
ATOM 1367 C CA . LEU A 1 184 ? 16.89900 51.46200 2.90900 1.000 16.68000 184 LEU A CA 1
ATOM 1368 C C . LEU A 1 184 ? 15.70800 50.61400 3.36400 1.000 18.57000 184 LEU A C 1
ATOM 1369 O O . LEU A 1 184 ? 15.85500 49.70300 4.18100 1.000 17.19000 184 LEU A O 1
ATOM 1374 N N . ILE A 1 185 ? 14.52800 50.91300 2.83500 1.000 19.61000 185 ILE A N 1
ATOM 1375 C CA . ILE A 1 185 ? 13.28700 50.27500 3.25400 1.000 18.45000 185 ILE A CA 1
ATOM 1376 C C . ILE A 1 185 ? 12.66800 49.64700 2.01100 1.000 20.99000 185 ILE A C 1
ATOM 1377 O O . ILE A 1 185 ? 12.38700 50.35200 1.03600 1.000 17.02000 185 ILE A O 1
ATOM 1382 N N . PRO A 1 186 ? 12.47000 48.32900 1.97800 1.000 19.21000 186 PRO A N 1
ATOM 1383 C CA . PRO A 1 186 ? 11.96000 47.68300 0.75700 1.000 21.08000 186 PRO A CA 1
ATOM 1384 C C . PRO A 1 186 ? 10.51800 48.08100 0.48600 1.000 23.60000 186 PRO A C 1
ATOM 1385 O O . PRO A 1 186 ? 9.77700 48.48800 1.37700 1.000 23.50000 186 PRO A O 1
ATOM 1389 N N . LYS A 1 187 ? 10.11100 47.94800 -0.77100 1.000 22.47000 187 LYS A N 1
ATOM 1390 C CA . LYS A 1 187 ? 8.74900 48.33700 -1.12300 1.000 25.77000 187 LYS A CA 1
ATOM 1391 C C . LYS A 1 187 ? 7.74300 47.25200 -0.75900 1.000 29.45000 187 LYS A C 1
ATOM 1392 O O . LYS A 1 187 ? 6.73800 47.52400 -0.09400 1.000 26.11000 187 LYS A O 1
ATOM 1398 N N . MET A 1 188 ? 8.01100 46.01600 -1.18800 1.000 27.68000 188 MET A N 1
ATOM 1399 C CA . MET A 1 188 ? 7.02100 44.95500 -1.04000 1.000 28.86000 188 MET A CA 1
ATOM 1400 C C . MET A 1 188 ? 6.84500 44.54600 0.41200 1.000 28.62000 188 MET A C 1
ATOM 1401 O O . MET A 1 188 ? 5.71300 44.36500 0.87100 1.000 32.18000 188 MET A O 1
ATOM 1406 N N . THR A 1 189 ? 7.93800 44.40300 1.15300 1.000 22.90000 189 THR A N 1
ATOM 1407 C CA . THR A 1 189 ? 7.87500 43.88200 2.50600 1.000 22.33000 189 THR A CA 1
ATOM 1408 C C . THR A 1 189 ? 8.05200 44.96200 3.57400 1.000 27.37000 189 THR A C 1
ATOM 1409 O O . THR A 1 189 ? 8.35900 44.63300 4.72200 1.000 22.80000 189 THR A O 1
ATOM 1413 N N . ALA A 1 190 ? 7.85400 46.24300 3.22300 1.000 25.07000 190 ALA A N 1
ATOM 1414 C CA . ALA A 1 190 ? 7.99900 47.32600 4.20000 1.000 26.57000 190 ALA A CA 1
ATOM 1415 C C . ALA A 1 190 ? 7.09900 47.11700 5.40900 1.000 27.19000 190 ALA A C 1
ATOM 1416 O O . ALA A 1 190 ? 7.45800 47.50200 6.52900 1.000 23.09000 190 ALA A O 1
ATOM 1418 N N . LYS A 1 191 ? 5.92900 46.52000 5.20200 1.000 25.99000 191 LYS A N 1
ATOM 1419 C CA . LYS A 1 191 ? 4.99400 46.21700 6.27800 1.000 24.90000 191 LYS A CA 1
ATOM 1420 C C . LYS A 1 191 ? 4.34800 44.87100 5.96100 1.000 27.63000 191 LYS A C 1
ATOM 1421 O O . LYS A 1 191 ? 3.65500 44.73700 4.94800 1.000 26.24000 191 LYS A O 1
ATOM 1427 N N . ILE A 1 192 ? 4.62400 43.86000 6.77700 1.000 24.75000 192 ILE A N 1
ATOM 1428 C CA . ILE A 1 192 ? 3.85100 42.62200 6.75200 1.000 17.42000 192 ILE A CA 1
ATOM 1429 C C . ILE A 1 192 ? 2.70000 42.81400 7.72300 1.000 24.92000 192 ILE A C 1
ATOM 1430 O O . ILE A 1 192 ? 2.91000 43.26500 8.85600 1.000 24.59000 192 ILE A O 1
ATOM 1435 N N . TYR A 1 193 ? 1.48400 42.50600 7.28900 1.000 19.47000 193 TYR A N 1
ATOM 1436 C CA . TYR A 1 193 ? 0.30900 42.84200 8.07900 1.000 24.17000 193 TYR A CA 1
ATOM 1437 C C . TYR A 1 193 ? -0.21500 41.63200 8.84500 1.000 25.56000 193 TYR A C 1
ATOM 1438 O O . TYR A 1 193 ? 0.00900 40.48000 8.46200 1.000 23.10000 193 TYR A O 1
ATOM 1447 N N . ASP A 1 194 ? -0.89200 41.91600 9.95800 1.000 25.69000 194 ASP A N 1
ATOM 1448 C CA . ASP A 1 194 ? -1.50200 40.87300 10.77000 1.000 23.52000 194 ASP A CA 1
ATOM 1449 C C . ASP A 1 194 ? -2.55200 40.13900 9.94200 1.000 23.39000 194 ASP A C 1
ATOM 1450 O O . ASP A 1 194 ? -3.26600 40.74700 9.14000 1.000 21.43000 194 ASP A O 1
ATOM 1455 N N . LEU A 1 195 ? -2.62300 38.81900 10.11700 1.000 23.77000 195 LEU A N 1
ATOM 1456 C CA . LEU A 1 195 ? -3.48700 38.00400 9.26600 1.000 24.35000 195 LEU A CA 1
ATOM 1457 C C . LEU A 1 195 ? -4.95900 38.11600 9.63700 1.000 26.64000 195 LEU A C 1
ATOM 1458 O O . LEU A 1 195 ? -5.81500 37.78600 8.81300 1.000 25.84000 195 LEU A O 1
ATOM 1463 N N . GLN A 1 196 ? -5.27100 38.55400 10.85800 1.000 24.03000 196 GLN A N 1
ATOM 1464 C CA . GLN A 1 196 ? -6.65600 38.71600 11.28000 1.000 27.00000 196 GLN A CA 1
ATOM 1465 C C . GLN A 1 196 ? -7.14800 40.14300 11.12300 1.000 31.85000 196 GLN A C 1
ATOM 1466 O O . GLN A 1 196 ? -8.35100 40.35900 10.94600 1.000 37.22000 196 GLN A O 1
ATOM 1472 N N . ASP A 1 197 ? -6.24600 41.12000 11.16100 1.000 28.40000 197 ASP A N 1
ATOM 1473 C CA . ASP A 1 197 ? -6.56900 42.51000 10.85400 1.000 31.52000 197 ASP A CA 1
ATOM 1474 C C . ASP A 1 197 ? -5.53700 42.98400 9.84100 1.000 33.86000 197 ASP A C 1
ATOM 1475 O O . ASP A 1 197 ? -4.50000 43.55200 10.21300 1.000 32.51000 197 ASP A O 1
ATOM 1480 N N . PRO A 1 198 ? -5.79300 42.78500 8.54400 1.000 30.96000 198 PRO A N 1
ATOM 1481 C CA . PRO A 1 198 ? -4.77000 43.06900 7.52600 1.000 31.14000 198 PRO A CA 1
ATOM 1482 C C . PRO A 1 198 ? -4.46300 44.54000 7.33600 1.000 31.36000 198 PRO A C 1
ATOM 1483 O O . PRO A 1 198 ? -3.68000 44.87000 6.43600 1.000 33.61000 198 PRO A O 1
ATOM 1487 N N . THR A 1 199 ? -5.06100 45.43500 8.12200 1.000 35.98000 199 THR A N 1
ATOM 1488 C CA . THR A 1 199 ? -4.70500 46.84400 8.07800 1.000 34.74000 199 THR A CA 1
ATOM 1489 C C . THR A 1 199 ? -3.75200 47.25200 9.19400 1.000 33.49000 199 THR A C 1
ATOM 1490 O O . THR A 1 199 ? -3.31500 48.40600 9.21500 1.000 39.50000 199 THR A O 1
ATOM 1494 N N . SER A 1 200 ? -3.44100 46.34900 10.12300 1.000 30.22000 200 SER A N 1
ATOM 1495 C CA . SER A 1 200 ? -2.46300 46.59100 11.17400 1.000 32.04000 200 SER A CA 1
ATOM 1496 C C . SER A 1 200 ? -1.20800 45.77300 10.90400 1.000 36.30000 200 SER A C 1
ATOM 1497 O O . SER A 1 200 ? -1.28500 44.62900 10.43600 1.000 26.82000 200 SER A O 1
ATOM 1500 N N . LYS A 1 201 ? -0.05100 46.35500 11.20200 1.000 26.93000 201 LYS A N 1
ATOM 1501 C CA . LYS A 1 201 ? 1.19200 45.65000 10.93200 1.000 29.18000 201 LYS A CA 1
ATOM 1502 C C . LYS A 1 201 ? 1.34000 44.48400 11.90000 1.000 27.25000 201 LYS A C 1
ATOM 1503 O O . LYS A 1 201 ? 0.90100 44.55200 13.05200 1.000 27.86000 201 LYS A O 1
ATOM 1509 N N . MET A 1 202 ? 1.91500 43.38800 11.41000 1.000 25.22000 202 MET A N 1
ATOM 1510 C CA . MET A 1 202 ? 2.16500 42.23700 12.26300 1.000 24.09000 202 MET A CA 1
ATOM 1511 C C . MET A 1 202 ? 3.09800 42.62400 13.40700 1.000 25.81000 202 MET A C 1
ATOM 1512 O O . MET A 1 202 ? 4.19000 43.16000 13.18700 1.000 22.70000 202 MET A O 1
ATOM 1517 N N . SER A 1 203 ? 2.62100 42.44800 14.62700 1.000 24.38000 203 SER A N 1
ATOM 1518 C CA . SER A 1 203 ? 3.41100 42.81700 15.78100 1.000 29.08000 203 SER A CA 1
ATOM 1519 C C . SER A 1 203 ? 2.95200 42.04600 16.99400 1.000 32.88000 203 SER A C 1
ATOM 1520 O O . SER A 1 203 ? 1.78600 41.67100 17.11200 1.000 35.75000 203 SER A O 1
ATOM 1523 N N . LYS A 1 204 ? 3.88300 41.82200 17.91500 1.000 32.30000 204 LYS A N 1
ATOM 1524 C CA . LYS A 1 204 ? 3.61000 41.07000 19.13400 1.000 40.77000 204 LYS A CA 1
ATOM 1525 C C . LYS A 1 204 ? 2.59100 41.71900 20.07100 1.000 43.38000 204 LYS A C 1
ATOM 1526 O O . LYS A 1 204 ? 2.02300 41.04000 20.92600 1.000 44.99000 204 LYS A O 1
ATOM 1532 N N . SER A 1 205 ? 2.35400 43.01900 19.92200 1.000 44.20000 205 SER A N 1
ATOM 1533 C CA . SER A 1 205 ? 1.40800 43.68000 20.79400 1.000 58.46000 205 SER A CA 1
ATOM 1534 C C . SER A 1 205 ? -0.00900 43.64300 20.23100 1.000 62.07000 205 SER A C 1
ATOM 1535 O O . SER A 1 205 ? -0.85600 44.43100 20.65200 1.000 68.09000 205 SER A O 1
ATOM 1538 N N . ALA A 1 206 ? -0.28500 42.74600 19.28900 1.000 63.10000 206 ALA A N 1
ATOM 1539 C CA . ALA A 1 206 ? -1.58000 42.57700 18.64000 1.000 62.63000 206 ALA A CA 1
ATOM 1540 C C . ALA A 1 206 ? -2.80000 42.31700 19.50200 1.000 64.98000 206 ALA A C 1
ATOM 1541 O O . ALA A 1 206 ? -3.88300 42.75200 19.15800 1.000 63.85000 206 ALA A O 1
ATOM 1543 N N . GLY A 1 207 ? -2.66300 41.61000 20.60000 1.000 66.40000 207 GLY A N 1
ATOM 1544 C CA . GLY A 1 207 ? -3.84300 41.38600 21.41400 1.000 68.59000 207 GLY A CA 1
ATOM 1545 C C . GLY A 1 207 ? -3.85400 39.91300 21.65400 1.000 64.95000 207 GLY A C 1
ATOM 1546 O O . GLY A 1 207 ? -3.73600 39.43800 22.76300 1.000 66.38000 207 GLY A O 1
ATOM 1547 N N . THR A 1 208 ? -4.11500 39.21100 20.57500 1.000 59.95000 208 THR A N 1
ATOM 1548 C CA . THR A 1 208 ? -3.97700 37.77700 20.51300 1.000 54.16000 208 THR A CA 1
ATOM 1549 C C . THR A 1 208 ? -2.92400 37.52500 19.40300 1.000 46.31000 208 THR A C 1
ATOM 1550 O O . THR A 1 208 ? -2.61600 38.38700 18.62500 1.000 43.42000 208 THR A O 1
ATOM 1554 N N . ASP A 1 209 ? -2.34900 36.35000 19.36200 1.000 36.74000 209 ASP A N 1
ATOM 1555 C CA . ASP A 1 209 ? -1.37300 36.07800 18.37800 1.000 30.06000 209 ASP A CA 1
ATOM 1556 C C . ASP A 1 209 ? -1.95400 35.27500 17.21500 1.000 32.22000 209 ASP A C 1
ATOM 1557 O O . ASP A 1 209 ? -1.21200 34.68000 16.49300 1.000 27.59000 209 ASP A O 1
ATOM 1562 N N . ALA A 1 210 ? -3.26100 35.29500 17.05700 1.000 27.55000 210 ALA A N 1
ATOM 1563 C CA . ALA A 1 210 ? -3.88700 34.49800 16.01000 1.000 33.31000 210 ALA A CA 1
ATOM 1564 C C . ALA A 1 210 ? -3.51100 34.99300 14.61800 1.000 30.88000 210 ALA A C 1
ATOM 1565 O O . ALA A 1 210 ? -3.46200 34.19600 13.67400 1.000 30.61000 210 ALA A O 1
ATOM 1567 N N . GLY A 1 211 ? -3.24000 36.28800 14.46700 1.000 23.27000 211 GLY A N 1
ATOM 1568 C CA . GLY A 1 211 ? -2.81500 36.85800 13.20300 1.000 28.03000 211 GLY A CA 1
ATOM 1569 C C . GLY A 1 211 ? -1.31600 37.01300 13.06400 1.000 27.29000 211 GLY A C 1
ATOM 1570 O O . GLY A 1 211 ? -0.85400 37.60100 12.07800 1.000 27.41000 211 GLY A O 1
ATOM 1571 N N . LEU A 1 212 ? -0.54400 36.47600 13.99900 1.000 23.02000 212 LEU A N 1
ATOM 1572 C CA . LEU A 1 212 ? 0.89400 36.66500 14.07100 1.000 21.94000 212 LEU A CA 1
ATOM 1573 C C . LEU A 1 212 ? 1.59500 35.35800 13.74100 1.000 23.55000 212 LEU A C 1
ATOM 1574 O O . LEU A 1 212 ? 1.25000 34.31000 14.29900 1.000 19.11000 212 LEU A O 1
ATOM 1579 N N . ILE A 1 213 ? 2.59700 35.42500 12.86300 1.000 19.77000 213 ILE A N 1
ATOM 1580 C CA . ILE A 1 213 ? 3.34000 34.24700 12.43700 1.000 17.90000 213 ILE A CA 1
ATOM 1581 C C . ILE A 1 213 ? 4.73600 34.34200 13.03300 1.000 19.49000 213 ILE A C 1
ATOM 1582 O O . ILE A 1 213 ? 5.58400 35.10200 12.54900 1.000 17.43000 213 ILE A O 1
ATOM 1587 N N . ASN A 1 214 ? 4.98800 33.54700 14.06600 1.000 17.40000 214 ASN A N 1
ATOM 1588 C CA . ASN A 1 214 ? 6.29900 33.45200 14.68600 1.000 17.70000 214 ASN A CA 1
ATOM 1589 C C . ASN A 1 214 ? 7.14800 32.42700 13.95800 1.000 19.58000 214 ASN A C 1
ATOM 1590 O O . ASN A 1 214 ? 6.69700 31.30400 13.71600 1.000 21.08000 214 ASN A O 1
ATOM 1595 N N . LEU A 1 215 ? 8.38900 32.81000 13.65200 1.000 16.66000 215 LEU A N 1
ATOM 1596 C CA . LEU A 1 215 ? 9.31900 31.91400 12.97900 1.000 19.80000 215 LEU A CA 1
ATOM 1597 C C . LEU A 1 215 ? 9.45600 30.58600 13.70600 1.000 20.82000 215 LEU A C 1
ATOM 1598 O O . LEU A 1 215 ? 9.54600 29.53300 13.07000 1.000 17.88000 215 LEU A O 1
ATOM 1603 N N . LEU A 1 216 ? 9.51900 30.61100 15.03400 1.000 16.95000 216 LEU A N 1
ATOM 1604 C CA . LEU A 1 216 ? 9.84900 29.40900 15.78800 1.000 16.57000 216 LEU A CA 1
ATOM 1605 C C . LEU A 1 216 ? 8.62900 28.67500 16.33200 1.000 18.65000 216 LEU A C 1
ATOM 1606 O O . LEU A 1 216 ? 8.79800 27.65900 17.01300 1.000 20.57000 216 LEU A O 1
ATOM 1611 N N . ASP A 1 217 ? 7.41900 29.14200 16.04600 1.000 18.17000 217 ASP A N 1
ATOM 1612 C CA . ASP A 1 217 ? 6.22600 28.41400 16.45600 1.000 24.56000 217 ASP A CA 1
ATOM 1613 C C . ASP A 1 217 ? 6.11900 27.08300 15.71400 1.000 27.73000 217 ASP A C 1
ATOM 1614 O O . ASP A 1 217 ? 6.67800 26.89000 14.63200 1.000 20.39000 217 ASP A O 1
ATOM 1619 N N . ASP A 1 218 ? 5.38500 26.15700 16.32100 1.000 28.69000 218 ASP A N 1
ATOM 1620 C CA . ASP A 1 218 ? 5.05700 24.89900 15.66700 1.000 29.26000 218 ASP A CA 1
ATOM 1621 C C . ASP A 1 218 ? 4.54100 25.17900 14.25300 1.000 20.09000 218 ASP A C 1
ATOM 1622 O O . ASP A 1 218 ? 3.55200 25.90600 14.10000 1.000 20.36000 218 ASP A O 1
ATOM 1627 N N . PRO A 1 219 ? 5.19500 24.65800 13.20700 1.000 24.82000 219 PRO A N 1
ATOM 1628 C CA . PRO A 1 219 ? 4.79300 25.03700 11.83600 1.000 24.58000 219 PRO A CA 1
ATOM 1629 C C . PRO A 1 219 ? 3.33400 24.73700 11.51400 1.000 26.05000 219 PRO A C 1
ATOM 1630 O O . PRO A 1 219 ? 2.67900 25.51400 10.80200 1.000 21.76000 219 PRO A O 1
ATOM 1634 N N . ALA A 1 220 ? 2.79000 23.63800 12.03700 1.000 26.04000 220 ALA A N 1
ATOM 1635 C CA . ALA A 1 220 ? 1.38400 23.34200 11.77900 1.000 28.15000 220 ALA A CA 1
ATOM 1636 C C . ALA A 1 220 ? 0.48000 24.40300 12.38300 1.000 23.01000 220 ALA A C 1
ATOM 1637 O O . ALA A 1 220 ? -0.59900 24.68200 11.84500 1.000 23.45000 220 ALA A O 1
ATOM 1639 N N . LEU A 1 221 ? 0.90700 25.01500 13.49300 1.000 23.88000 221 LEU A N 1
ATOM 1640 C CA . LEU A 1 221 ? 0.13400 26.10700 14.07200 1.000 21.53000 221 LEU A CA 1
ATOM 1641 C C . LEU A 1 221 ? 0.17400 27.34300 13.18000 1.000 24.57000 221 LEU A C 1
ATOM 1642 O O . LEU A 1 221 ? -0.85500 27.99300 12.96400 1.000 23.42000 221 LEU A O 1
ATOM 1647 N N . SER A 1 222 ? 1.35200 27.69500 12.66600 1.000 18.43000 222 SER A N 1
ATOM 1648 C CA . SER A 1 222 ? 1.42200 28.82800 11.75000 1.000 24.12000 222 SER A CA 1
ATOM 1649 C C . SER A 1 222 ? 0.59700 28.55800 10.50300 1.000 21.45000 222 SER A C 1
ATOM 1650 O O . SER A 1 222 ? -0.09500 29.45300 10.00400 1.000 19.64000 222 SER A O 1
ATOM 1653 N N . ALA A 1 223 ? 0.64300 27.32100 9.99400 1.000 23.97000 223 ALA A N 1
ATOM 1654 C CA . ALA A 1 223 ? -0.16100 26.99500 8.81700 1.000 25.61000 223 ALA A CA 1
ATOM 1655 C C . ALA A 1 223 ? -1.64600 27.16500 9.10400 1.000 26.37000 223 ALA A C 1
ATOM 1656 O O . ALA A 1 223 ? -2.38800 27.66100 8.24800 1.000 28.13000 223 ALA A O 1
ATOM 1658 N N . LYS A 1 224 ? -2.07500 26.82400 10.28500 1.000 21.64000 224 LYS A N 1
ATOM 1659 C CA . LYS A 1 224 ? -3.45300 27.03100 10.61100 1.000 26.46000 224 LYS A CA 1
ATOM 1660 C C . LYS A 1 224 ? -3.84000 28.48600 10.55800 1.000 28.02000 224 LYS A C 1
ATOM 1661 O O . LYS A 1 224 ? -4.84600 28.84100 10.01700 1.000 23.07000 224 LYS A O 1
ATOM 1667 N N . LYS A 1 225 ? -3.02200 29.32400 11.18800 1.000 23.31000 225 LYS A N 1
ATOM 1668 C CA . LYS A 1 225 ? -3.30300 30.75200 11.20900 1.000 22.03000 225 LYS A CA 1
ATOM 1669 C C . LYS A 1 225 ? -3.42800 31.29900 9.79900 1.000 21.44000 225 LYS A C 1
ATOM 1670 O O . LYS A 1 225 ? -4.29700 32.13300 9.52300 1.000 22.88000 225 LYS A O 1
ATOM 1676 N N . ILE A 1 226 ? -2.55200 30.85200 8.89400 1.000 21.46000 226 ILE A N 1
ATOM 1677 C CA . ILE A 1 226 ? -2.57600 31.35300 7.52300 1.000 24.79000 226 ILE A CA 1
ATOM 1678 C C . ILE A 1 226 ? -3.85200 30.91400 6.81600 1.000 28.56000 226 ILE A C 1
ATOM 1679 O O . ILE A 1 226 ? -4.46700 31.69500 6.07900 1.000 26.51000 226 ILE A O 1
ATOM 1684 N N . ARG A 1 227 ? -4.28000 29.66500 7.03200 1.000 32.00000 227 ARG A N 1
ATOM 1685 C CA . ARG A 1 227 ? -5.51800 29.20500 6.40900 1.000 32.86000 227 ARG A CA 1
ATOM 1686 C C . ARG A 1 227 ? -6.72400 29.98800 6.90200 1.000 35.22000 227 ARG A C 1
ATOM 1687 O O . ARG A 1 227 ? -7.73100 30.07000 6.19100 1.000 35.32000 227 ARG A O 1
ATOM 1695 N N . SER A 1 228 ? -6.64300 30.57600 8.09500 1.000 30.02000 228 SER A N 1
ATOM 1696 C CA . SER A 1 228 ? -7.73100 31.37200 8.64000 1.000 27.44000 228 SER A CA 1
ATOM 1697 C C . SER A 1 228 ? -7.59600 32.85400 8.32000 1.000 27.64000 228 SER A C 1
ATOM 1698 O O . SER A 1 228 ? -8.34200 33.66100 8.88000 1.000 25.98000 228 SER A O 1
ATOM 1701 N N . ALA A 1 229 ? -6.67200 33.23200 7.43900 1.000 27.21000 229 ALA A N 1
ATOM 1702 C CA . ALA A 1 229 ? -6.41700 34.64600 7.20100 1.000 27.81000 229 ALA A CA 1
ATOM 1703 C C . ALA A 1 229 ? -7.64800 35.33100 6.62800 1.000 31.58000 229 ALA A C 1
ATOM 1704 O O . ALA A 1 229 ? -8.40100 34.74900 5.84600 1.000 29.42000 229 ALA A O 1
ATOM 1706 N N . VAL A 1 230 ? -7.84700 36.58200 7.02500 1.000 31.20000 230 VAL A N 1
ATOM 1707 C CA . VAL A 1 230 ? -8.96500 37.36700 6.52500 1.000 28.00000 230 VAL A CA 1
ATOM 1708 C C . VAL A 1 230 ? -8.67400 37.78900 5.09400 1.000 30.38000 230 VAL A C 1
ATOM 1709 O O . VAL A 1 230 ? -7.56900 38.24800 4.77900 1.000 27.65000 230 VAL A O 1
ATOM 1713 N N . THR A 1 231 ? -9.65700 37.62000 4.21100 1.000 28.03000 231 THR A N 1
ATOM 1714 C CA . THR A 1 231 ? -9.49300 38.05400 2.83100 1.000 29.13000 231 THR A CA 1
ATOM 1715 C C . THR A 1 231 ? -10.55400 39.07900 2.46900 1.000 34.22000 231 THR A C 1
ATOM 1716 O O . THR A 1 231 ? -10.63700 40.14700 3.08100 1.000 33.18000 231 THR A O 1
ATOM 1720 N N . ASP A 1 232 ? -11.35900 38.77300 1.45900 1.000 30.55000 232 ASP A N 1
ATOM 1721 C CA . ASP A 1 232 ? -12.45500 39.64300 1.06100 1.000 30.31000 232 ASP A CA 1
ATOM 1722 C C . ASP A 1 232 ? -13.52500 38.76900 0.41700 1.000 32.49000 232 ASP A C 1
ATOM 1723 O O . ASP A 1 232 ? -13.45400 37.53800 0.47300 1.000 37.32000 232 ASP A O 1
ATOM 1728 N N . SER A 1 233 ? -14.52100 39.40500 -0.19800 1.000 38.41000 233 SER A N 1
ATOM 1729 C CA . SER A 1 233 ? -15.62700 38.68600 -0.81600 1.000 39.96000 233 SER A CA 1
ATOM 1730 C C . SER A 1 233 ? -15.54400 38.68100 -2.33500 1.000 40.25000 233 SER A C 1
ATOM 1731 O O . SER A 1 233 ? -16.51300 38.29700 -2.99300 1.000 48.15000 233 SER A O 1
ATOM 1734 N N . GLU A 1 234 ? -14.39600 39.05900 -2.90400 1.000 37.56000 234 GLU A N 1
ATOM 1735 C CA . GLU A 1 234 ? -14.29300 39.29700 -4.34100 1.000 38.69000 234 GLU A CA 1
ATOM 1736 C C . GLU A 1 234 ? -14.00200 38.03900 -5.15500 1.000 39.43000 234 GLU A C 1
ATOM 1737 O O . GLU A 1 234 ? -14.31500 38.00800 -6.35100 1.000 46.21000 234 GLU A O 1
ATOM 1743 N N . ARG A 1 235 ? -13.36800 37.02900 -4.56400 1.000 41.39000 235 ARG A N 1
ATOM 1744 C CA . ARG A 1 235 ? -12.97500 35.81400 -5.29100 1.000 41.25000 235 ARG A CA 1
ATOM 1745 C C . ARG A 1 235 ? -12.04700 36.11700 -6.47000 1.000 41.08000 235 ARG A C 1
ATOM 1746 O O . ARG A 1 235 ? -12.10300 35.46300 -7.51300 1.000 36.64000 235 ARG A O 1
ATOM 1754 N N . ASP A 1 236 ? -11.17100 37.10600 -6.31000 1.000 36.45000 236 ASP A N 1
ATOM 1755 C CA . ASP A 1 236 ? -10.25300 37.49500 -7.38000 1.000 35.94000 236 ASP A CA 1
ATOM 1756 C C . ASP A 1 236 ? -8.88600 37.73500 -6.76000 1.000 34.55000 236 ASP A C 1
ATOM 1757 O O . ASP A 1 236 ? -8.72500 38.63900 -5.93200 1.000 38.34000 236 ASP A O 1
ATOM 1762 N N . ILE A 1 237 ? -7.90900 36.91600 -7.13800 1.000 30.33000 237 ILE A N 1
ATOM 1763 C CA . ILE A 1 237 ? -6.55200 37.06000 -6.62600 1.000 30.90000 237 ILE A CA 1
ATOM 1764 C C . ILE A 1 237 ? -5.85400 38.14000 -7.44900 1.000 38.28000 237 ILE A C 1
ATOM 1765 O O . ILE A 1 237 ? -5.57300 37.95300 -8.63500 1.000 32.24000 237 ILE A O 1
ATOM 1770 N N . ARG A 1 238 ? -5.58800 39.28100 -6.81700 1.000 35.58000 238 ARG A N 1
ATOM 1771 C CA . ARG A 1 238 ? -5.05700 40.45300 -7.49400 1.000 33.38000 238 ARG A CA 1
ATOM 1772 C C . ARG A 1 238 ? -4.34200 41.31200 -6.46000 1.000 39.57000 238 ARG A C 1
ATOM 1773 O O . ARG A 1 238 ? -4.82000 41.45500 -5.33300 1.000 34.17000 238 ARG A O 1
ATOM 1781 N N . TYR A 1 239 ? -3.20400 41.88100 -6.84600 1.000 40.44000 239 TYR A N 1
ATOM 1782 C CA . TYR A 1 239 ? -2.39300 42.64700 -5.90500 1.000 38.92000 239 TYR A CA 1
ATOM 1783 C C . TYR A 1 239 ? -2.92100 44.07300 -5.81200 1.000 41.86000 239 TYR A C 1
ATOM 1784 O O . TYR A 1 239 ? -2.81800 44.84600 -6.76900 1.000 45.70000 239 TYR A O 1
ATOM 1793 N N . ASP A 1 240 ? -3.47500 44.42700 -4.66000 1.000 38.64000 240 ASP A N 1
ATOM 1794 C CA . ASP A 1 240 ? -3.92700 45.79300 -4.44300 1.000 42.56000 240 ASP A CA 1
ATOM 1795 C C . ASP A 1 240 ? -4.01500 46.07500 -2.95300 1.000 40.55000 240 ASP A C 1
ATOM 1796 O O . ASP A 1 240 ? -5.09100 45.95000 -2.35400 1.000 40.08000 240 ASP A O 1
ATOM 1801 N N . PRO A 1 241 ? -2.90600 46.46800 -2.33200 1.000 42.17000 241 PRO A N 1
ATOM 1802 C CA . PRO A 1 241 ? -2.88600 46.61800 -0.86800 1.000 41.13000 241 PRO A CA 1
ATOM 1803 C C . PRO A 1 241 ? -3.96700 47.53800 -0.32500 1.000 41.40000 241 PRO A C 1
ATOM 1804 O O . PRO A 1 241 ? -4.48300 47.29200 0.77400 1.000 38.75000 241 PRO A O 1
ATOM 1808 N N . ASP A 1 242 ? -4.35700 48.57000 -1.07900 1.000 47.74000 242 ASP A N 1
ATOM 1809 C CA . ASP A 1 242 ? -5.30900 49.54800 -0.55900 1.000 47.99000 242 ASP A CA 1
ATOM 1810 C C . ASP A 1 242 ? -6.72300 48.98000 -0.47400 1.000 46.25000 242 ASP A C 1
ATOM 1811 O O . ASP A 1 242 ? -7.41700 49.18300 0.53100 1.000 51.13000 242 ASP A O 1
ATOM 1816 N N . VAL A 1 243 ? -7.17400 48.26700 -1.50800 1.000 47.94000 243 VAL A N 1
ATOM 1817 C CA . VAL A 1 243 ? -8.55700 47.79600 -1.53300 1.000 46.95000 243 VAL A CA 1
ATOM 1818 C C . VAL A 1 243 ? -8.64000 46.33500 -1.10000 1.000 36.10000 243 VAL A C 1
ATOM 1819 O O . VAL A 1 243 ? -9.65600 45.90400 -0.54500 1.000 35.46000 243 VAL A O 1
ATOM 1823 N N . LYS A 1 244 ? -7.57100 45.56500 -1.31300 1.000 37.25000 244 LYS A N 1
ATOM 1824 C CA . LYS A 1 244 ? -7.53900 44.14400 -0.96800 1.000 35.25000 244 LYS A CA 1
ATOM 1825 C C . LYS A 1 244 ? -6.38900 43.85700 -0.00400 1.000 35.18000 244 LYS A C 1
ATOM 1826 O O . LYS A 1 244 ? -5.38700 43.23500 -0.38200 1.000 30.92000 244 LYS A O 1
ATOM 1832 N N . PRO A 1 245 ? -6.51300 44.27700 1.26000 1.000 31.85000 245 PRO A N 1
ATOM 1833 C CA . PRO A 1 245 ? -5.36600 44.13900 2.18100 1.000 32.38000 245 PRO A CA 1
ATOM 1834 C C . PRO A 1 245 ? -4.95800 42.69900 2.45200 1.000 29.63000 245 PRO A C 1
ATOM 1835 O O . PRO A 1 245 ? -3.77400 42.35900 2.32600 1.000 30.28000 245 PRO A O 1
ATOM 1839 N N . GLY A 1 246 ? -5.90600 41.84300 2.84000 1.000 29.86000 246 GLY A N 1
ATOM 1840 C CA . GLY A 1 246 ? -5.54800 40.49200 3.23900 1.000 26.58000 246 GLY A CA 1
ATOM 1841 C C . GLY A 1 246 ? -5.02700 39.65100 2.09000 1.000 26.35000 246 GLY A C 1
ATOM 1842 O O . GLY A 1 246 ? -4.07900 38.88000 2.25600 1.000 27.70000 246 GLY A O 1
ATOM 1843 N N . VAL A 1 247 ? -5.64400 39.77500 0.91300 1.000 24.25000 247 VAL A N 1
ATOM 1844 C CA . VAL A 1 247 ? -5.16500 39.04500 -0.25700 1.000 25.26000 247 VAL A CA 1
ATOM 1845 C C . VAL A 1 247 ? -3.76800 39.51400 -0.64700 1.000 24.43000 247 VAL A C 1
ATOM 1846 O O . VAL A 1 247 ? -2.88500 38.70000 -0.95000 1.000 29.73000 247 VAL A O 1
ATOM 1850 N N . SER A 1 248 ? -3.55200 40.82900 -0.66200 1.000 24.37000 248 SER A N 1
ATOM 1851 C CA . SER A 1 248 ? -2.25200 41.36900 -1.04100 1.000 26.01000 248 SER A CA 1
ATOM 1852 C C . SER A 1 248 ? -1.16800 40.94000 -0.06300 1.000 27.23000 248 SER A C 1
ATOM 1853 O O . SER A 1 248 ? -0.05500 40.59200 -0.47600 1.000 24.52000 248 SER A O 1
ATOM 1856 N N . ASN A 1 249 ? -1.48000 40.95700 1.23900 1.000 23.63000 249 ASN A N 1
ATOM 1857 C CA . ASN A 1 249 ? -0.50800 40.55600 2.25000 1.000 22.94000 249 ASN A CA 1
ATOM 1858 C C . ASN A 1 249 ? -0.09200 39.10000 2.07200 1.000 25.65000 249 ASN A C 1
ATOM 1859 O O . ASN A 1 249 ? 1.09600 38.76800 2.17600 1.000 23.93000 249 ASN A O 1
ATOM 1864 N N . LEU A 1 250 ? -1.05700 38.21500 1.79900 1.000 24.80000 250 LEU A N 1
ATOM 1865 C CA . LEU A 1 250 ? -0.73700 36.80800 1.57600 1.000 22.94000 250 LEU A CA 1
ATOM 1866 C C . LEU A 1 250 ? 0.16200 36.63600 0.35900 1.000 23.97000 250 LEU A C 1
ATOM 1867 O O . LEU A 1 250 ? 1.11300 35.84100 0.38300 1.000 24.45000 250 LEU A O 1
ATOM 1872 N N . LEU A 1 251 ? -0.13800 37.35500 -0.72600 1.000 25.10000 251 LEU A N 1
ATOM 1873 C CA . LEU A 1 251 ? 0.71300 37.29700 -1.91100 1.000 24.47000 251 LEU A CA 1
ATOM 1874 C C . LEU A 1 251 ? 2.10900 37.81300 -1.59300 1.000 25.79000 251 LEU A C 1
ATOM 1875 O O . LEU A 1 251 ? 3.11800 37.20800 -1.97600 1.000 26.02000 251 LEU A O 1
ATOM 1880 N N . ASN A 1 252 ? 2.17500 38.94400 -0.89300 1.000 25.37000 252 ASN A N 1
ATOM 1881 C CA . ASN A 1 252 ? 3.44200 39.47400 -0.40400 1.000 25.63000 252 ASN A CA 1
ATOM 1882 C C . ASN A 1 252 ? 4.25100 38.41100 0.32500 1.000 23.11000 252 ASN A C 1
ATOM 1883 O O . ASN A 1 252 ? 5.43100 38.18900 0.02800 1.000 23.58000 252 ASN A O 1
ATOM 1888 N N . ILE A 1 253 ? 3.61900 37.74200 1.29200 1.000 21.55000 253 ILE A N 1
ATOM 1889 C CA . ILE A 1 253 ? 4.32100 36.75900 2.11200 1.000 22.26000 253 ILE A CA 1
ATOM 1890 C C . ILE A 1 253 ? 4.80000 35.59700 1.25200 1.000 24.42000 253 ILE A C 1
ATOM 1891 O O . ILE A 1 253 ? 5.97400 35.21500 1.29600 1.000 24.45000 253 ILE A O 1
ATOM 1896 N N . GLN A 1 254 ? 3.89800 35.01800 0.45300 1.000 22.03000 254 GLN A N 1
ATOM 1897 C CA . GLN A 1 254 ? 4.28700 33.86800 -0.36300 1.000 26.35000 254 GLN A CA 1
ATOM 1898 C C . GLN A 1 254 ? 5.38900 34.23800 -1.34700 1.000 24.21000 254 GLN A C 1
ATOM 1899 O O . GLN A 1 254 ? 6.35100 33.48200 -1.52900 1.000 30.04000 254 GLN A O 1
ATOM 1905 N N . SER A 1 255 ? 5.27400 35.40500 -1.98000 1.000 25.83000 255 SER A N 1
ATOM 1906 C CA . SER A 1 255 ? 6.33500 35.87600 -2.86700 1.000 28.03000 255 SER A CA 1
ATOM 1907 C C . SER A 1 255 ? 7.66300 36.01000 -2.13000 1.000 28.66000 255 SER A C 1
ATOM 1908 O O . SER A 1 255 ? 8.71500 35.61500 -2.64900 1.000 27.69000 255 SER A O 1
ATOM 1911 N N . ALA A 1 256 ? 7.64200 36.56200 -0.91700 1.000 28.60000 256 ALA A N 1
ATOM 1912 C CA . ALA A 1 256 ? 8.89800 36.84500 -0.23100 1.000 25.86000 256 ALA A CA 1
ATOM 1913 C C . ALA A 1 256 ? 9.60200 35.56300 0.19500 1.000 24.83000 256 ALA A C 1
ATOM 1914 O O . ALA A 1 256 ? 10.83400 35.47400 0.11000 1.000 27.65000 256 ALA A O 1
ATOM 1916 N N . VAL A 1 257 ? 8.84600 34.56100 0.66100 1.000 25.86000 257 VAL A N 1
ATOM 1917 C CA . VAL A 1 257 ? 9.45700 33.31700 1.12800 1.000 26.54000 257 VAL A CA 1
ATOM 1918 C C . VAL A 1 257 ? 9.77600 32.35600 -0.01600 1.000 33.31000 257 VAL A C 1
ATOM 1919 O O . VAL A 1 257 ? 10.56800 31.42700 0.17700 1.000 40.06000 257 VAL A O 1
ATOM 1923 N N . THR A 1 258 ? 9.17800 32.53100 -1.19300 1.000 33.43000 258 THR A N 1
ATOM 1924 C CA . THR A 1 258 ? 9.48800 31.65100 -2.31700 1.000 35.40000 258 THR A CA 1
ATOM 1925 C C . THR A 1 258 ? 10.44800 32.26700 -3.31600 1.000 37.10000 258 THR A C 1
ATOM 1926 O O . THR A 1 258 ? 11.17000 31.53100 -3.99400 1.000 42.98000 258 THR A O 1
ATOM 1930 N N . GLY A 1 259 ? 10.46400 33.59100 -3.43600 1.000 37.69000 259 GLY A N 1
ATOM 1931 C CA . GLY A 1 259 ? 11.25300 34.26000 -4.44600 1.000 32.32000 259 GLY A CA 1
ATOM 1932 C C . GLY A 1 259 ? 10.54400 34.48400 -5.76200 1.000 39.24000 259 GLY A C 1
ATOM 1933 O O . GLY A 1 259 ? 11.15000 35.05000 -6.68400 1.000 38.19000 259 GLY A O 1
ATOM 1934 N N . THR A 1 260 ? 9.28500 34.06200 -5.88000 1.000 34.35000 260 THR A N 1
ATOM 1935 C CA . THR A 1 260 ? 8.50400 34.27700 -7.09300 1.000 36.89000 260 THR A CA 1
ATOM 1936 C C . THR A 1 260 ? 7.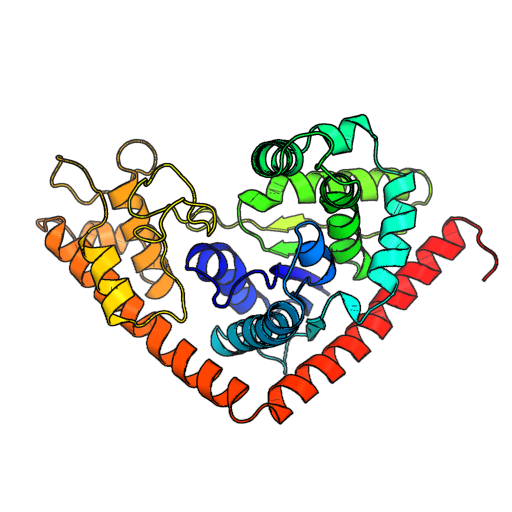92500 35.68700 -7.09900 1.000 39.97000 260 THR A C 1
ATOM 1937 O O . THR A 1 260 ? 7.31200 36.11000 -6.11600 1.000 40.82000 260 THR A O 1
ATOM 1941 N N . ASP A 1 261 ? 8.10900 36.41300 -8.20300 1.000 35.96000 261 ASP A N 1
ATOM 1942 C CA . ASP A 1 261 ? 7.53400 37.75000 -8.29800 1.000 37.88000 261 ASP A CA 1
ATOM 1943 C C . ASP A 1 261 ? 6.02100 37.68300 -8.13500 1.000 38.42000 261 ASP A C 1
ATOM 1944 O O . ASP A 1 261 ? 5.38300 36.67600 -8.46100 1.000 41.87000 261 ASP A O 1
ATOM 1949 N N . ILE A 1 262 ? 5.44600 38.77000 -7.60800 1.000 41.17000 262 ILE A N 1
ATOM 1950 C CA . ILE A 1 262 ? 4.00600 38.80700 -7.35700 1.000 37.63000 262 ILE A CA 1
ATOM 1951 C C . ILE A 1 262 ? 3.22400 38.70500 -8.66100 1.000 41.32000 262 ILE A C 1
ATOM 1952 O O . ILE A 1 262 ? 2.32600 37.86400 -8.79500 1.000 39.54000 262 ILE A O 1
ATOM 1957 N N . ASP A 1 263 ? 3.54700 39.56100 -9.64000 1.000 41.60000 263 ASP A N 1
ATOM 1958 C CA . ASP A 1 263 ? 2.80300 39.55800 -10.89800 1.000 40.94000 263 ASP A CA 1
ATOM 1959 C C . ASP A 1 263 ? 2.82700 38.18200 -11.56100 1.000 37.65000 263 ASP A C 1
ATOM 1960 O O . ASP A 1 263 ? 1.89100 37.82500 -12.28600 1.000 42.82000 263 ASP A O 1
ATOM 1965 N N . VAL A 1 264 ? 3.86500 37.38500 -11.30000 1.000 40.80000 264 VAL A N 1
ATOM 1966 C CA . VAL A 1 264 ? 3.90300 36.01500 -11.80200 1.000 34.35000 264 VAL A CA 1
ATOM 1967 C C . VAL A 1 264 ? 2.97700 35.12600 -10.98400 1.000 43.07000 264 VAL A C 1
ATOM 1968 O O . VAL A 1 264 ? 2.22100 34.31400 -11.53300 1.000 32.79000 264 VAL A O 1
ATOM 1972 N N . LEU A 1 265 ? 3.02400 35.26300 -9.65500 1.000 33.45000 265 LEU A N 1
ATOM 1973 C CA . LEU A 1 265 ? 2.06300 34.56400 -8.81300 1.000 35.52000 265 LEU A CA 1
ATOM 1974 C C . LEU A 1 265 ? 0.63400 34.93500 -9.19900 1.000 28.64000 265 LEU A C 1
ATOM 1975 O O . LEU A 1 265 ? -0.22900 34.06200 -9.33700 1.000 30.22000 265 LEU A O 1
ATOM 1980 N N . VAL A 1 266 ? 0.36700 36.23400 -9.37100 1.000 30.35000 266 VAL A N 1
ATOM 1981 C CA . VAL A 1 266 ? -0.99100 36.68700 -9.66800 1.000 33.64000 266 VAL A CA 1
A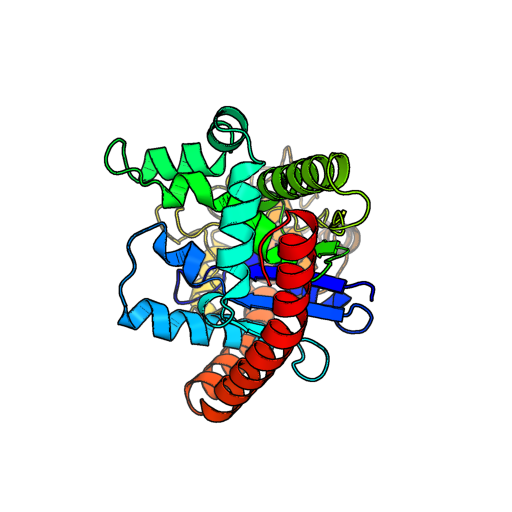TOM 1982 C C . VAL A 1 266 ? -1.47100 36.09700 -10.98200 1.000 40.69000 266 VAL A C 1
ATOM 1983 O O . VAL A 1 266 ? -2.59700 35.59300 -11.08100 1.000 40.14000 266 VAL A O 1
ATOM 1987 N N . ASP A 1 267 ? -0.62000 36.14300 -12.00900 1.000 37.32000 267 ASP A N 1
ATOM 1988 C CA . ASP A 1 267 ? -0.98100 35.56600 -13.29900 1.000 40.07000 267 ASP A CA 1
ATOM 1989 C C . ASP A 1 267 ? -1.24400 34.07200 -13.16300 1.000 39.69000 267 ASP A C 1
ATOM 1990 O O . ASP A 1 267 ? -2.24900 33.56000 -13.67000 1.000 39.03000 267 ASP A O 1
ATOM 1995 N N . GLY A 1 268 ? -0.37800 33.36400 -12.43400 1.000 36.08000 268 GLY A N 1
ATOM 1996 C CA . GLY A 1 268 ? -0.54200 31.93900 -12.21500 1.000 30.20000 268 GLY A CA 1
ATOM 1997 C C . GLY A 1 268 ? -1.73000 31.56500 -11.35600 1.000 38.59000 268 GLY A C 1
ATOM 1998 O O . GLY A 1 268 ? -2.08700 30.38100 -11.30400 1.000 38.92000 268 GLY A O 1
ATOM 1999 N N . TYR A 1 269 ? -2.34300 32.53800 -10.68200 1.000 35.34000 269 TYR A N 1
ATOM 2000 C CA . TYR A 1 269 ? -3.49800 32.29600 -9.82500 1.000 37.77000 269 TYR A CA 1
ATOM 2001 C C . TYR A 1 269 ? -4.82500 32.55700 -10.54000 1.000 34.40000 269 TYR A C 1
ATOM 2002 O O . TYR A 1 269 ? -5.88300 32.46900 -9.90800 1.000 28.10000 269 TYR A O 1
ATOM 2011 N N . ALA A 1 270 ? -4.79300 32.87300 -11.83500 1.000 34.15000 270 ALA A N 1
ATOM 2012 C CA . ALA A 1 270 ? -6.03000 33.11100 -12.57000 1.000 34.79000 270 ALA A CA 1
ATOM 2013 C C . ALA A 1 270 ? -6.92900 31.88200 -12.49400 1.000 30.92000 270 ALA A C 1
ATOM 2014 O O . ALA A 1 270 ? -6.46500 30.74800 -12.64600 1.000 31.68000 270 ALA A O 1
ATOM 2016 N N . GLY A 1 271 ? -8.21400 32.10800 -12.21600 1.000 29.32000 271 GLY A N 1
ATOM 2017 C CA . GLY A 1 271 ? -9.16600 31.02700 -12.07200 1.000 25.99000 271 GLY A CA 1
ATOM 2018 C C . GLY A 1 271 ? -9.21800 30.37100 -10.70900 1.000 29.45000 271 GLY A C 1
ATOM 2019 O O . GLY A 1 271 ? -10.15300 29.59500 -10.45300 1.000 24.96000 271 GLY A O 1
ATOM 2020 N N . HIS A 1 272 ? -8.26700 30.66600 -9.81600 1.000 27.06000 272 HIS A N 1
ATOM 2021 C CA . HIS A 1 272 ? -8.21100 30.06100 -8.49000 1.000 30.21000 272 HIS A CA 1
ATOM 2022 C C . HIS A 1 272 ? -8.97200 30.89600 -7.45700 1.000 26.15000 272 HIS A C 1
ATOM 2023 O O . HIS A 1 272 ? -9.12500 32.11200 -7.60200 1.000 27.93000 272 HIS A O 1
ATOM 2030 N N . GLY A 1 273 ? -9.44300 30.22200 -6.40600 1.000 24.65000 273 GLY A N 1
ATOM 2031 C CA . GLY A 1 273 ? -10.04300 30.87900 -5.26500 1.000 30.95000 273 GLY A CA 1
ATOM 2032 C C . GLY A 1 273 ? -9.03300 31.11500 -4.14500 1.000 34.02000 273 GLY A C 1
ATOM 2033 O O . GLY A 1 273 ? -7.85400 30.78400 -4.24100 1.000 28.53000 273 GLY A O 1
ATOM 2034 N N . TYR A 1 274 ? -9.52900 31.70500 -3.05300 1.000 32.88000 274 TYR A N 1
ATOM 2035 C CA . TYR A 1 274 ? -8.64800 32.05300 -1.94200 1.000 29.14000 274 TYR A CA 1
ATOM 2036 C C . TYR A 1 274 ? -8.21100 30.83600 -1.14500 1.000 31.33000 274 TYR A C 1
ATOM 2037 O O . TYR A 1 274 ? -7.21300 30.91200 -0.41900 1.000 32.68000 274 TYR A O 1
ATOM 2046 N N . GLY A 1 275 ? -8.94200 29.72600 -1.24600 1.000 29.56000 275 GLY A N 1
ATOM 2047 C CA . GLY A 1 275 ? -8.50400 28.51400 -0.58300 1.000 32.93000 275 GLY A CA 1
ATOM 2048 C C . GLY A 1 275 ? -7.11500 28.09600 -1.02300 1.000 33.11000 275 GLY A C 1
ATOM 2049 O O . GLY A 1 275 ? -6.27900 27.71600 -0.19800 1.000 29.44000 275 GLY A O 1
ATOM 2050 N N . ASP A 1 276 ? -6.84400 28.18600 -2.32700 1.000 31.34000 276 ASP A N 1
ATOM 2051 C CA . ASP A 1 276 ? -5.53800 27.79200 -2.84200 1.000 32.85000 276 ASP A CA 1
ATOM 2052 C C . ASP A 1 276 ? -4.47100 28.82000 -2.50700 1.000 31.06000 276 ASP A C 1
ATOM 2053 O O . ASP A 1 276 ? -3.31600 28.45200 -2.28200 1.000 34.45000 276 ASP A O 1
ATOM 2058 N N . LEU A 1 277 ? -4.82500 30.10700 -2.50800 1.000 30.13000 277 LEU A N 1
ATOM 2059 C CA . LEU A 1 277 ? -3.88100 31.13100 -2.07200 1.000 30.24000 277 LEU A CA 1
ATOM 2060 C C . LEU A 1 277 ? -3.41900 30.87400 -0.63900 1.000 25.56000 277 LEU A C 1
ATOM 2061 O O . LEU A 1 277 ? -2.21600 30.86000 -0.36100 1.000 28.38000 277 LEU A O 1
ATOM 2066 N N . LYS A 1 278 ? -4.36400 30.63300 0.27900 1.000 28.33000 278 LYS A N 1
ATOM 2067 C CA . LYS A 1 278 ? -3.99700 30.37400 1.67200 1.000 27.52000 278 LYS A CA 1
ATOM 2068 C C . LYS A 1 278 ? -3.25700 29.05000 1.82100 1.000 31.99000 278 LYS A C 1
ATOM 2069 O O . LYS A 1 278 ? -2.25800 28.97300 2.54700 1.000 26.58000 278 LYS A O 1
ATOM 2075 N N . LYS A 1 279 ? -3.73100 27.99700 1.14400 1.000 30.33000 279 LYS A N 1
ATOM 2076 C CA . LYS A 1 279 ? -3.06700 26.70000 1.23400 1.000 32.08000 279 LYS A CA 1
ATOM 2077 C C . LYS A 1 279 ? -1.62300 26.79200 0.76100 1.000 27.63000 279 LYS A C 1
ATOM 2078 O O . LYS A 1 279 ? -0.70800 26.28600 1.42100 1.000 31.26000 279 LYS A O 1
ATOM 2084 N N . ASP A 1 280 ? -1.40100 27.42500 -0.39200 1.000 28.49000 280 ASP A N 1
ATOM 2085 C CA . ASP A 1 280 ? -0.04600 27.51800 -0.92000 1.000 27.83000 280 ASP A CA 1
ATOM 2086 C C . ASP A 1 280 ? 0.83100 28.38800 -0.03000 1.000 26.42000 280 ASP A C 1
ATOM 2087 O O . ASP A 1 280 ? 1.99200 28.04700 0.22200 1.000 28.31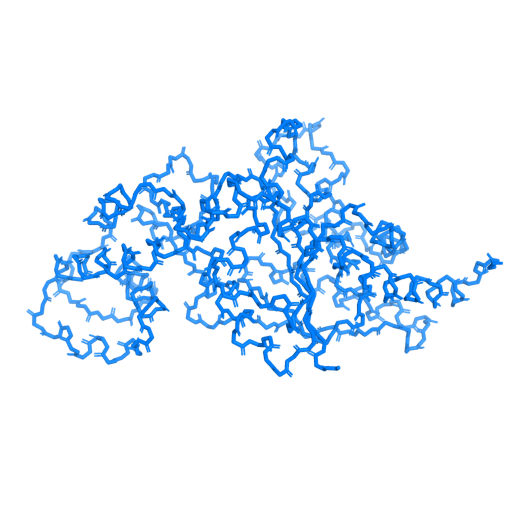000 280 ASP A O 1
ATOM 2092 N N . THR A 1 281 ? 0.30700 29.53000 0.42100 1.000 26.07000 281 THR A N 1
ATOM 2093 C CA . THR A 1 281 ? 1.07400 30.37700 1.33000 1.000 26.18000 281 THR A CA 1
ATOM 2094 C C . THR A 1 281 ? 1.41200 29.63200 2.61700 1.000 24.34000 281 THR A C 1
ATOM 2095 O O . THR A 1 281 ? 2.55500 29.68300 3.08400 1.000 29.96000 281 THR A O 1
ATOM 2099 N N . ALA A 1 282 ? 0.44700 28.90600 3.19000 1.000 23.07000 282 ALA A N 1
ATOM 2100 C CA . ALA A 1 282 ? 0.75700 28.11900 4.37900 1.000 26.79000 282 ALA A CA 1
ATOM 2101 C C . ALA A 1 282 ? 1.85700 27.11200 4.08700 1.000 29.32000 282 ALA A C 1
ATOM 2102 O O . ALA A 1 282 ? 2.80100 26.96900 4.87100 1.000 25.91000 282 ALA A O 1
ATOM 2104 N N . GLU A 1 283 ? 1.77900 26.43100 2.94000 1.000 28.02000 283 GLU A N 1
ATOM 2105 C CA . GLU A 1 283 ? 2.80000 25.44000 2.62100 1.000 25.91000 283 GLU A CA 1
ATOM 2106 C C . GLU A 1 283 ? 4.16700 26.08800 2.43900 1.000 24.27000 283 GLU A C 1
ATOM 2107 O O . GLU A 1 283 ? 5.17900 25.55900 2.92000 1.000 26.95000 283 GLU A O 1
ATOM 2113 N N . ALA A 1 284 ? 4.22300 27.23800 1.76200 1.000 25.19000 284 ALA A N 1
ATOM 2114 C CA . ALA A 1 284 ? 5.50100 27.92300 1.58400 1.000 27.31000 284 ALA A CA 1
ATOM 2115 C C . ALA A 1 284 ? 6.07900 28.38600 2.92300 1.000 21.22000 284 ALA A C 1
ATOM 2116 O O . ALA A 1 284 ? 7.29600 28.33100 3.13800 1.000 21.21000 284 ALA A O 1
ATOM 2118 N N . VAL A 1 285 ? 5.22500 28.84500 3.83200 1.000 21.79000 285 VAL A N 1
ATOM 2119 C CA . VAL A 1 285 ? 5.72100 29.30000 5.13200 1.000 20.57000 285 VAL A CA 1
ATOM 2120 C C . VAL A 1 285 ? 6.26500 28.12300 5.93800 1.000 22.62000 285 VAL A C 1
ATOM 2121 O O . VAL A 1 285 ? 7.31900 28.22900 6.57700 1.000 24.92000 285 VAL A O 1
ATOM 2125 N N . VAL A 1 286 ? 5.58100 26.97400 5.89700 1.000 18.97000 286 VAL A N 1
ATOM 2126 C CA . VAL A 1 286 ? 6.07600 25.79700 6.61100 1.000 21.49000 286 VAL A CA 1
ATOM 2127 C C . VAL A 1 286 ? 7.45600 25.39900 6.09400 1.000 22.64000 286 VAL A C 1
ATOM 2128 O O . VAL A 1 286 ? 8.36400 25.08800 6.87500 1.000 24.14000 286 VAL A O 1
ATOM 2132 N N . GLU A 1 287 ? 7.64400 25.42100 4.77200 1.000 23.99000 287 GLU A N 1
ATOM 2133 C CA . GLU A 1 287 ? 8.94800 25.10500 4.20600 1.000 24.38000 287 GLU A CA 1
ATOM 2134 C C . GLU A 1 287 ? 9.98600 26.15200 4.57900 1.000 27.03000 287 GLU A C 1
ATOM 2135 O O . GLU A 1 287 ? 11.18100 25.84700 4.64800 1.000 21.74000 287 GLU A O 1
ATOM 2141 N N . PHE A 1 288 ? 9.54300 27.38200 4.82600 1.000 22.55000 288 PHE A N 1
ATOM 2142 C CA . PHE A 1 288 ? 10.45400 28.45800 5.19500 1.000 23.62000 288 PHE A CA 1
ATOM 2143 C C . PHE A 1 288 ? 10.96000 28.28100 6.62700 1.000 19.75000 288 PHE A C 1
ATOM 2144 O O . PHE A 1 288 ? 12.16500 28.37000 6.88500 1.000 22.83000 288 PHE A O 1
ATOM 2152 N N . VAL A 1 289 ? 10.05900 27.98300 7.56500 1.000 22.99000 289 VAL A N 1
ATOM 2153 C CA . VAL A 1 289 ? 10.44400 27.97600 8.97800 1.000 20.42000 289 VAL A CA 1
ATOM 2154 C C . VAL A 1 289 ? 11.07900 26.66800 9.42600 1.000 23.77000 289 VAL A C 1
ATOM 2155 O O . VAL A 1 289 ? 11.81000 26.65900 10.42500 1.000 22.23000 289 VAL A O 1
ATOM 2159 N N . ASN A 1 290 ? 10.81900 25.55300 8.74200 1.000 25.76000 290 ASN A N 1
ATOM 2160 C CA . ASN A 1 290 ? 11.38000 24.28700 9.20800 1.000 24.05000 290 ASN A CA 1
ATOM 2161 C C . ASN A 1 290 ? 12.90500 24.28200 9.23000 1.000 23.31000 290 ASN A C 1
ATOM 2162 O O . ASN A 1 290 ? 13.47400 23.83100 10.24000 1.000 24.56000 290 ASN A O 1
ATOM 2167 N N . PRO A 1 291 ? 13.61600 24.75300 8.19800 1.000 23.36000 291 PRO A N 1
ATOM 2168 C CA . PRO A 1 291 ? 15.07700 24.81700 8.29900 1.000 22.87000 291 PRO A CA 1
ATOM 2169 C C . PRO A 1 291 ? 15.55400 25.83400 9.31600 1.000 21.20000 291 PRO A C 1
ATOM 2170 O O . PRO A 1 291 ? 16.60200 25.61700 9.93500 1.000 21.02000 291 PRO A O 1
ATOM 2174 N N . ILE A 1 292 ? 14.83200 26.94200 9.49100 1.000 18.08000 292 ILE A N 1
ATOM 2175 C CA . ILE A 1 292 ? 15.21700 27.91700 10.50800 1.000 18.69000 292 ILE A CA 1
ATOM 2176 C C . ILE A 1 292 ? 15.19600 27.25600 11.87700 1.000 18.18000 292 ILE A C 1
ATOM 2177 O O . ILE A 1 292 ? 16.14400 27.36800 12.66300 1.000 18.37000 292 ILE A O 1
ATOM 2182 N N . GLN A 1 293 ? 14.11400 26.53400 12.16600 1.000 17.07000 293 GLN A N 1
ATOM 2183 C CA . GLN A 1 293 ? 13.95600 25.93600 13.48300 1.000 20.34000 293 GLN A CA 1
ATOM 2184 C C . GLN A 1 293 ? 15.01500 24.88200 13.73200 1.000 22.21000 293 GLN A C 1
ATOM 2185 O O . GLN A 1 293 ? 15.53100 24.76300 14.84800 1.000 19.57000 293 GLN A O 1
ATOM 2191 N N . ALA A 1 294 ? 15.36900 24.11900 12.69800 1.000 21.73000 294 ALA A N 1
ATOM 2192 C CA . ALA A 1 294 ? 16.41500 23.11900 12.85000 1.000 18.92000 294 ALA A CA 1
ATOM 2193 C C . ALA A 1 294 ? 17.73200 23.76400 13.24000 1.000 19.49000 294 ALA A C 1
ATOM 2194 O O . ALA A 1 294 ? 18.44800 23.24300 14.09900 1.000 19.67000 294 ALA A O 1
ATOM 2196 N N . ARG A 1 295 ? 18.07500 24.89600 12.61000 1.000 16.89000 295 ARG A N 1
ATOM 2197 C CA . ARG A 1 295 ? 19.33700 25.55900 12.92900 1.000 18.22000 295 ARG A CA 1
ATOM 2198 C C . ARG A 1 295 ? 19.29500 26.17300 14.32600 1.000 18.29000 295 ARG A C 1
ATOM 2199 O O . ARG A 1 295 ? 20.24200 26.02000 15.10800 1.000 17.68000 295 ARG A O 1
ATOM 2207 N N . VAL A 1 296 ? 18.19000 26.84500 14.66100 1.000 16.20000 296 VAL A N 1
ATOM 2208 C CA . VAL A 1 296 ? 18.04900 27.45800 15.97900 1.000 16.26000 296 VAL A CA 1
ATOM 2209 C C . VAL A 1 296 ? 18.13000 26.40100 17.07600 1.000 18.39000 296 VAL A C 1
ATOM 2210 O O . VAL A 1 296 ? 18.75400 26.61700 18.12200 1.000 19.31000 296 VAL A O 1
ATOM 2214 N N . ASP A 1 297 ? 17.51200 25.23900 16.85400 1.000 19.13000 297 ASP A N 1
ATOM 2215 C CA . ASP A 1 297 ? 17.58400 24.18100 17.86100 1.000 18.35000 297 ASP A CA 1
ATOM 2216 C C . ASP A 1 297 ? 19.02300 23.77100 18.11900 1.000 23.50000 297 ASP A C 1
ATOM 2217 O O . ASP A 1 297 ? 19.42100 23.58900 19.27300 1.000 20.06000 297 ASP A O 1
ATOM 2222 N N . GLU A 1 298 ? 19.83000 23.64300 17.05800 1.000 19.79000 298 GLU A N 1
ATOM 2223 C CA . GLU A 1 298 ? 21.22100 23.23600 17.23800 1.000 19.00000 298 GLU A CA 1
ATOM 2224 C C . GLU A 1 298 ? 22.04700 24.33900 17.89200 1.000 20.65000 298 GLU A C 1
ATOM 2225 O O . GLU A 1 298 ? 22.92500 24.06000 18.71500 1.000 19.68000 298 GLU A O 1
ATOM 2231 N N . LEU A 1 299 ? 21.79600 25.59800 17.51800 1.000 18.38000 299 LEU A N 1
ATOM 2232 C CA . LEU A 1 299 ? 22.51900 26.71400 18.12700 1.000 18.50000 299 LEU A CA 1
ATOM 2233 C C . LEU A 1 299 ? 22.19000 26.85500 19.60800 1.000 20.96000 299 LEU A C 1
ATOM 2234 O O . LEU A 1 299 ? 23.02100 27.34000 20.38800 1.000 22.58000 299 LEU A O 1
ATOM 2239 N N . THR A 1 300 ? 20.98200 26.45200 20.00500 1.000 21.60000 300 THR A N 1
ATOM 2240 C CA . THR A 1 300 ? 20.57400 26.49500 21.40500 1.000 18.68000 300 THR A CA 1
ATOM 2241 C C . THR A 1 300 ? 21.12800 25.31100 22.19000 1.000 26.33000 300 THR A C 1
ATOM 2242 O O . THR A 1 300 ? 21.59600 25.47600 23.32400 1.000 20.55000 300 THR A O 1
ATOM 2246 N N . ALA A 1 301 ? 21.08400 24.11200 21.60400 1.000 18.98000 301 ALA A N 1
ATOM 2247 C CA . ALA A 1 301 ? 21.54500 22.92100 22.31300 1.000 24.32000 301 ALA A CA 1
ATOM 2248 C C . ALA A 1 301 ? 23.06300 22.86800 22.40500 1.000 30.02000 301 ALA A C 1
ATOM 2249 O O . ALA A 1 301 ? 23.60800 22.29300 23.35300 1.000 32.09000 301 ALA A O 1
ATOM 2251 N N . ASP A 1 302 ? 23.75900 23.45900 21.43300 1.000 26.49000 302 ASP A N 1
ATOM 2252 C CA . ASP A 1 302 ? 25.21800 23.44100 21.34600 1.000 26.33000 302 ASP A CA 1
ATOM 2253 C C . ASP A 1 302 ? 25.67400 24.89800 21.31300 1.000 29.88000 302 ASP A C 1
ATOM 2254 O O . ASP A 1 302 ? 26.03300 25.42100 20.24600 1.000 23.84000 302 ASP A O 1
ATOM 2259 N N . PRO A 1 303 ? 25.67800 25.58200 22.46300 1.000 27.65000 303 PRO A N 1
ATOM 2260 C CA . PRO A 1 303 ? 25.78000 27.05300 22.46500 1.000 29.43000 303 PRO A CA 1
ATOM 2261 C C . PRO A 1 303 ? 27.16300 27.62500 22.19800 1.000 28.82000 303 PRO A C 1
ATOM 2262 O O . PRO A 1 303 ? 27.25700 28.83100 21.93900 1.000 28.58000 303 PRO A O 1
ATOM 2266 N N . ALA A 1 304 ? 28.23300 26.83000 22.25500 1.000 25.52000 304 ALA A N 1
ATOM 2267 C CA . ALA A 1 304 ? 29.57200 27.40700 22.16000 1.000 26.56000 304 ALA A CA 1
ATOM 2268 C C . ALA A 1 304 ? 29.79400 28.14500 20.84100 1.000 29.75000 304 ALA A C 1
ATOM 2269 O O . ALA A 1 304 ? 30.50400 29.16000 20.80700 1.000 21.77000 304 ALA A O 1
ATOM 2271 N N . GLU A 1 305 ? 29.20600 27.65200 19.75200 1.000 24.10000 305 GLU A N 1
ATOM 2272 C CA . GLU A 1 305 ? 29.38800 28.28000 18.44600 1.000 28.11000 305 GLU A CA 1
ATOM 2273 C C . GLU A 1 305 ? 28.84900 29.70500 18.45100 1.000 22.41000 305 GLU A C 1
ATOM 2274 O O . GLU A 1 305 ? 29.56100 30.65300 18.09700 1.000 24.36000 305 GLU A O 1
ATOM 2280 N N . LEU A 1 306 ? 27.60100 29.87800 18.89000 1.000 21.76000 306 LEU A N 1
ATOM 2281 C CA . LEU A 1 306 ? 26.99800 31.20300 18.89800 1.000 22.16000 306 LEU A CA 1
ATOM 2282 C C . LEU A 1 306 ? 27.70700 32.13400 19.88400 1.000 25.49000 306 LEU A C 1
ATOM 2283 O O . LEU A 1 306 ? 27.85700 33.33000 19.61000 1.000 21.49000 306 LEU A O 1
ATOM 2288 N N . GLU A 1 307 ? 28.17500 31.60300 21.02600 1.000 22.71000 307 GLU A N 1
ATOM 2289 C CA . GLU A 1 307 ? 28.88600 32.44700 21.98700 1.000 22.19000 307 GLU A CA 1
ATOM 2290 C C . GLU A 1 307 ? 30.19800 32.95100 21.40400 1.000 22.05000 307 GLU A C 1
ATOM 2291 O O . GLU A 1 307 ? 30.58300 34.10500 21.63600 1.000 21.23000 307 GLU A O 1
ATOM 2297 N N . ALA A 1 308 ? 30.89500 32.10900 20.63400 1.000 17.81000 308 ALA A N 1
ATOM 2298 C CA . ALA A 1 308 ? 32.10500 32.57500 19.96400 1.000 21.18000 308 ALA A CA 1
ATOM 2299 C C . ALA A 1 308 ? 31.79000 33.65800 18.93300 1.000 23.03000 308 ALA A C 1
ATOM 2300 O O . ALA A 1 308 ? 32.57100 34.59900 18.75800 1.000 18.98000 308 ALA A O 1
ATOM 2302 N N . VAL A 1 309 ? 30.67500 33.52400 18.21300 1.000 20.60000 309 VAL A N 1
ATOM 2303 C CA . VAL A 1 309 ? 30.32600 34.52200 17.20200 1.000 20.87000 309 VAL A CA 1
ATOM 2304 C C . VAL A 1 309 ? 30.07400 35.87300 17.85800 1.000 19.14000 309 VAL A C 1
ATOM 2305 O O . VAL A 1 309 ? 30.51700 36.91600 17.36200 1.000 17.99000 309 VAL A O 1
ATOM 2309 N N . LEU A 1 310 ? 29.37300 35.87000 18.99500 1.000 18.21000 310 LEU A N 1
ATOM 2310 C CA . LEU A 1 310 ? 29.02700 37.11800 19.67000 1.000 17.98000 310 LEU A CA 1
ATOM 2311 C C . LEU A 1 310 ? 30.24800 37.75500 20.32300 1.000 21.55000 310 LEU A C 1
ATOM 2312 O O . LEU A 1 310 ? 30.37400 38.98500 20.34100 1.000 20.68000 310 LEU A O 1
ATOM 2317 N N . ALA A 1 311 ? 31.15000 36.93500 20.87600 1.000 19.67000 311 ALA A N 1
ATOM 2318 C CA . ALA A 1 311 ? 32.40400 37.45100 21.42600 1.000 22.17000 311 ALA A CA 1
ATOM 2319 C C . ALA A 1 311 ? 33.24900 38.11000 20.34100 1.000 23.97000 311 ALA A C 1
ATOM 2320 O O . ALA A 1 311 ? 33.78400 39.21200 20.53000 1.000 20.70000 311 ALA A O 1
ATOM 2322 N N . ALA A 1 312 ? 33.39500 37.43300 19.19500 1.000 21.40000 312 ALA A N 1
ATOM 2323 C CA . ALA A 1 312 ? 34.12400 38.02000 18.07900 1.000 22.71000 312 ALA A CA 1
ATOM 2324 C C . ALA A 1 312 ? 33.45700 39.30400 17.60800 1.000 22.40000 312 ALA A C 1
ATOM 2325 O O . ALA A 1 312 ? 34.13300 40.30600 17.34600 1.000 22.51000 312 ALA A O 1
ATOM 2327 N N . GLY A 1 313 ? 32.12700 39.30100 17.52200 1.000 19.62000 313 GLY A N 1
ATOM 2328 C CA . GLY A 1 313 ? 31.42300 40.47800 17.04300 1.000 19.90000 313 GLY A CA 1
ATOM 2329 C C . GLY A 1 313 ? 31.54900 41.65900 17.98600 1.000 22.92000 313 GLY A C 1
ATOM 2330 O O . GLY A 1 313 ? 31.71300 42.80100 17.54200 1.000 20.82000 313 GLY A O 1
ATOM 2331 N N . ALA A 1 314 ? 31.47300 41.40600 19.29800 1.000 19.63000 314 ALA A N 1
ATOM 2332 C CA . ALA A 1 314 ? 31.63900 42.49200 20.25700 1.000 17.97000 314 ALA A CA 1
ATOM 2333 C C . ALA A 1 314 ? 33.03600 43.09100 20.17100 1.000 18.56000 314 ALA A C 1
ATOM 2334 O O . ALA A 1 314 ? 33.20400 44.30800 20.30000 1.000 18.66000 314 ALA A O 1
ATOM 2336 N N . GLN A 1 315 ? 34.05400 42.25100 19.97600 1.000 18.07000 315 GLN A N 1
ATOM 2337 C CA . GLN A 1 315 ? 35.40900 42.76700 19.85900 1.000 25.24000 315 GLN A CA 1
ATOM 2338 C C . GLN A 1 315 ? 35.53200 43.67800 18.64500 1.000 21.11000 315 GLN A C 1
ATOM 2339 O O . GLN A 1 315 ? 36.05000 44.79700 18.74300 1.000 22.56000 315 GLN A O 1
ATOM 2345 N N . ARG A 1 316 ? 35.03800 43.22000 17.49300 1.000 22.60000 316 ARG A N 1
ATOM 2346 C CA . ARG A 1 316 ? 35.14900 44.03000 16.28700 1.000 20.41000 316 ARG A CA 1
ATOM 2347 C C . ARG A 1 316 ? 34.27500 45.27100 16.37500 1.000 22.57000 316 ARG A C 1
ATOM 2348 O O . ARG A 1 316 ? 34.67800 46.34800 15.91900 1.000 20.74000 316 ARG A O 1
ATOM 2356 N N . ALA A 1 317 ? 33.07600 45.15000 16.96100 1.000 15.80000 317 ALA A N 1
ATOM 2357 C CA . ALA A 1 317 ? 32.22700 46.33000 17.12100 1.000 15.24000 317 ALA A CA 1
ATOM 2358 C C . ALA A 1 317 ? 32.87800 47.34300 18.05600 1.000 17.66000 317 ALA A C 1
ATOM 2359 O O . ALA A 1 317 ? 32.84500 48.55200 17.79500 1.000 20.87000 317 ALA A O 1
ATOM 2361 N N . HIS A 1 318 ? 33.48600 46.86800 19.14700 1.000 17.65000 318 HIS A N 1
ATOM 2362 C CA . HIS A 1 318 ? 34.16200 47.79200 20.05400 1.000 16.20000 318 HIS A CA 1
ATOM 2363 C C . HIS A 1 318 ? 35.31200 48.51200 19.35500 1.000 21.81000 318 HIS A C 1
ATOM 2364 O O . HIS A 1 318 ? 35.46800 49.73000 19.50600 1.000 20.23000 318 HIS A O 1
ATOM 2371 N N . ASP A 1 319 ? 36.11300 47.77900 18.56900 1.000 21.58000 319 ASP A N 1
ATOM 2372 C CA . ASP A 1 319 ? 37.25100 48.38400 17.86900 1.000 26.78000 319 ASP A CA 1
ATOM 2373 C C . ASP A 1 319 ? 36.81700 49.51200 16.93700 1.000 24.75000 319 ASP A C 1
ATOM 2374 O O . ASP A 1 319 ? 37.52800 50.51500 16.79400 1.000 28.66000 319 ASP A O 1
ATOM 2379 N N . VAL A 1 320 ? 35.66800 49.36300 16.28000 1.000 19.07000 320 VAL A N 1
ATOM 2380 C CA . VAL A 1 320 ? 35.18500 50.41700 15.39200 1.000 18.98000 320 VAL A CA 1
ATOM 2381 C C . VAL A 1 320 ? 34.51700 51.53600 16.18800 1.000 21.91000 320 VAL A C 1
ATOM 2382 O O . VAL A 1 320 ? 34.83600 52.71800 16.01600 1.000 19.79000 320 VAL A O 1
ATOM 2386 N N . ALA A 1 321 ? 33.57700 51.18700 17.07000 1.000 17.23000 321 ALA A N 1
ATOM 2387 C CA . ALA A 1 321 ? 32.73600 52.21000 17.68100 1.000 18.04000 321 ALA A CA 1
ATOM 2388 C C . ALA A 1 321 ? 33.51200 53.06400 18.67500 1.000 19.19000 321 ALA A C 1
ATOM 2389 O O . ALA A 1 321 ? 33.21400 54.25400 18.82500 1.000 18.95000 321 ALA A O 1
ATOM 2391 N N . SER A 1 322 ? 34.51200 52.48700 19.35000 1.000 17.79000 322 SER A N 1
ATOM 2392 C CA . SER A 1 322 ? 35.31500 53.27500 20.28600 1.000 18.78000 322 SER A CA 1
ATOM 2393 C C . SER A 1 322 ? 36.10400 54.37400 19.57200 1.000 20.85000 322 SER A C 1
ATOM 2394 O O . SER A 1 322 ? 36.31700 55.45400 20.13600 1.000 20.49000 322 SER A O 1
ATOM 2397 N N . LYS A 1 323 ? 36.54300 54.12100 18.33000 1.000 20.55000 323 LYS A N 1
ATOM 2398 C CA . LYS A 1 323 ? 37.23600 55.15800 17.56900 1.000 18.88000 323 LYS A CA 1
ATOM 2399 C C . LYS A 1 323 ? 36.28600 56.27900 17.18000 1.000 20.13000 323 LYS A C 1
ATOM 2400 O O . LYS A 1 323 ? 36.67700 57.45000 17.16300 1.000 20.46000 323 LYS A O 1
ATOM 2406 N N . THR A 1 324 ? 35.04300 55.94000 16.82900 1.000 16.91000 324 THR A N 1
ATOM 2407 C CA . THR A 1 324 ? 34.05400 56.97400 16.56100 1.000 16.57000 324 THR A CA 1
ATOM 2408 C C . THR A 1 324 ? 33.84400 57.85300 17.78700 1.000 20.60000 324 THR A C 1
ATOM 2409 O O . THR A 1 324 ? 33.78600 59.08700 17.68100 1.000 15.97000 324 THR A O 1
ATOM 2413 N N . VAL A 1 325 ? 33.72200 57.23200 18.96200 1.000 16.33000 325 VAL A N 1
ATOM 2414 C CA . VAL A 1 325 ? 33.53000 58.00900 20.18800 1.000 14.09000 325 VAL A CA 1
ATOM 2415 C C . VAL A 1 325 ? 34.71100 58.94800 20.41300 1.000 15.90000 325 VAL A C 1
ATOM 2416 O O . VAL A 1 325 ? 34.53100 60.13300 20.71200 1.000 18.32000 325 VAL A O 1
ATOM 2420 N N . GLN A 1 326 ? 35.93800 58.44200 20.25300 1.000 16.49000 326 GLN A N 1
ATOM 2421 C CA . GLN A 1 326 ? 37.10600 59.28600 20.50600 1.000 21.50000 326 GLN A CA 1
ATOM 2422 C C . GLN A 1 326 ? 37.17000 60.44500 19.52000 1.000 19.32000 326 GLN A C 1
ATOM 2423 O O . GLN A 1 326 ? 37.55200 61.56300 19.89300 1.000 19.99000 326 GLN A O 1
ATOM 2429 N N . ARG A 1 327 ? 36.75900 60.20700 18.26500 1.000 18.01000 327 ARG A N 1
ATOM 2430 C CA . ARG A 1 327 ? 36.65700 61.28700 17.28900 1.000 17.92000 327 ARG A CA 1
ATOM 2431 C C . ARG A 1 327 ? 35.64700 62.33200 17.74000 1.000 21.13000 327 ARG A C 1
ATOM 2432 O O . ARG A 1 327 ? 35.91900 63.53900 17.69600 1.000 19.74000 327 ARG A O 1
ATOM 2440 N N . VAL A 1 328 ? 34.47400 61.87900 18.19700 1.000 15.87000 328 VAL A N 1
ATOM 2441 C CA . VAL A 1 328 ? 33.42200 62.79300 18.62900 1.000 14.43000 328 VAL A CA 1
ATOM 2442 C C . VAL A 1 328 ? 33.86200 63.56000 19.87300 1.000 15.27000 328 VAL A C 1
ATOM 2443 O O . VAL A 1 328 ? 33.66800 64.77900 19.97200 1.000 14.56000 328 VAL A O 1
ATOM 2447 N N . TYR A 1 329 ? 34.45300 62.84800 20.83700 1.000 14.74000 329 TYR A N 1
ATOM 2448 C CA . TYR A 1 329 ? 34.95000 63.46000 22.06800 1.000 15.75000 329 TYR A CA 1
ATOM 2449 C C . TYR A 1 329 ? 36.01200 64.51600 21.77400 1.000 15.63000 329 TYR A C 1
ATOM 2450 O O . TYR A 1 329 ? 36.01600 65.59700 22.37600 1.000 17.57000 329 TYR A O 1
ATOM 2459 N N . ASP A 1 330 ? 36.90900 64.22600 20.83700 1.000 17.67000 330 ASP A N 1
ATOM 2460 C CA . ASP A 1 330 ? 37.92900 65.20300 20.46300 1.000 19.83000 330 ASP A CA 1
ATOM 2461 C C . ASP A 1 330 ? 37.30500 66.46300 19.86100 1.000 21.23000 330 ASP A C 1
ATOM 2462 O O . ASP A 1 330 ? 37.66900 67.58600 20.23000 1.000 20.72000 330 ASP A O 1
ATOM 2467 N N . ARG A 1 331 ? 36.36000 66.30200 18.92900 1.000 17.67000 331 ARG A N 1
ATOM 2468 C CA . ARG A 1 331 ? 35.71400 67.47200 18.33400 1.000 17.19000 331 ARG A CA 1
ATOM 2469 C C . ARG A 1 331 ? 34.98600 68.31000 19.38300 1.000 23.40000 331 ARG A C 1
ATOM 2470 O O . ARG A 1 331 ? 34.98000 69.54800 19.31000 1.000 15.15000 331 ARG A O 1
ATOM 2478 N N . LEU A 1 332 ? 34.35200 67.65900 20.35900 1.000 16.57000 332 LEU A N 1
ATOM 2479 C CA . LEU A 1 332 ? 33.65200 68.40200 21.39900 1.000 17.06000 332 LEU A CA 1
ATOM 2480 C C . LEU A 1 332 ? 34.61000 69.15300 22.30900 1.000 15.16000 332 LEU A C 1
ATOM 2481 O O . LEU A 1 332 ? 34.18900 70.10000 22.98000 1.000 16.69000 332 LEU A O 1
ATOM 2486 N N . GLY A 1 333 ? 35.86900 68.74400 22.35100 1.000 14.31000 333 GLY A N 1
ATOM 2487 C CA . GLY A 1 333 ? 36.84300 69.35900 23.21600 1.000 18.48000 333 GLY A CA 1
ATOM 2488 C C . GLY A 1 333 ? 37.03500 68.69100 24.55600 1.000 20.46000 333 GLY A C 1
ATOM 2489 O O . GLY A 1 333 ? 37.55500 69.33900 25.47200 1.000 18.97000 333 GLY A O 1
ATOM 2490 N N . PHE A 1 334 ? 36.61700 67.43600 24.71000 1.000 16.01000 334 PHE A N 1
ATOM 2491 C CA . PHE A 1 334 ? 36.89300 66.71400 25.94500 1.000 17.64000 334 PHE A CA 1
ATOM 2492 C C . PHE A 1 334 ? 38.38000 66.42800 26.05100 1.000 22.23000 334 PHE A C 1
ATOM 2493 O O . PHE A 1 334 ? 39.05000 66.14300 25.05200 1.000 22.53000 334 PHE A O 1
ATOM 2501 N N . LEU A 1 335 ? 38.89300 66.50600 27.27200 1.000 16.29000 335 LEU A N 1
ATOM 2502 C CA . LEU A 1 335 ? 40.23800 66.03800 27.55700 1.000 18.07000 335 LEU A CA 1
ATOM 2503 C C . LEU A 1 335 ? 40.30900 64.53500 27.33200 1.000 25.83000 335 LEU A C 1
ATOM 2504 O O . LEU A 1 335 ? 39.49800 63.78100 27.87300 1.000 21.51000 335 LEU A O 1
ATOM 2509 N N . LEU A 1 336 ? 41.29200 64.09900 26.55200 1.000 24.87000 336 LEU A N 1
ATOM 2510 C CA . LEU A 1 336 ? 41.36400 62.71000 26.10500 1.000 28.33000 336 LEU A CA 1
ATOM 2511 C C . LEU A 1 336 ? 42.23500 61.85800 27.01800 1.000 23.26000 336 LEU A C 1
ATOM 2512 O O . LEU A 1 336 ? 43.19400 62.36300 27.59100 1.000 27.41000 336 LEU A O 1
#

Secondary structure (DSSP, 8-state):
---EEEEE---SSS-BHHHIIIIIHHHHHHTTTS-EEEEE-HHHHTTS---HHHHHHHHHHHHHHHHHTT--TTTEEEEEGGG-THHHHHHHHHHTTS-HHHHHT-HHHHHHHHHH-TTS--HHHHHHHHHHHHHHHTTT-SEEE--GGGHHHHHHHHHHHHHHHHHSTT-S--PEEE--STTS-PBPSSSTTSB--TTSSSSTT--BTTS-HHHHHHHHHT----SS------TTT-HHHHHHHHHHHHHH---HHHHHHHTTT--HHHHHHHHHHHHHHHHHHHHHHHHHHHHSTHHHHHHHHHHHHHHHHHHHHHHHHHHHHHT---

Radius of gyration: 20.55 Å; Cα contacts (8 Å, |Δi|>4): 559; chains: 1; bounding box: 57×50×48 Å

Foldseek 3Di:
DLEEEEEDELQDLFDFLLCLLFFLLVVLVCQVPYAYEYEHEPVLNPLPPDDVVSRVNSSLLVLLLSVLSRNDLVRYFYAYNVLACLLVLQLVVLVVQADLVLLVPQPQLVVVCVVCDPPSRDPSSSSVLSSVLSSQFLQLNAEYRGAPSCVSSLVSSLVSVVSLCVLVPPQTRRYYYHTDDLSSFQAFQADLVHGADPVPPDCLRIGTLQPDLVSNLVSLLVGDWDDPQAQDADCVPTRNSNSLLSQLCSLPVPDSVVVNVVCPPHGVNVSSNSSSVSSSVRSPSSNVSSVCCSVVVPVSVVSHVVSSVVSNVRSVVSSVSSCVSVPHDD

B-factor: mean 26.33, std 11.25, range [10.18, 75.29]

Organism: Mycobacterium tuberculosis (strain ATCC 25618 / H37Rv) (NCBI:txid83332)

Nearest PDB structures (foldseek):
  7elt-assembly1_A  TM=1.003E+00  e=4.414E-56  Mycobacterium tuberculosis
  7ev2-assembly1_A-2  TM=1.001E+00  e=8.207E-51  Mycobacterium tuberculosis
  7ent-assembly1_A-2  TM=9.968E-01  e=2.192E-50  Mycobacterium tuberculosis
  7ev3-assembly1_A-2  TM=1.001E+00  e=4.387E-49  Mycobacterium tuberculosis
  7el8-assembly1_A-2  TM=9.964E-01  e=2.685E-49  Mycobacterium tuberculosis

InterPro domains:
  IPR001412 Aminoacyl-tRNA synthetase, class I, conserved site [PS00178] (16-26)
  IPR002305 Aminoacyl-tRNA synthetase, class Ic [PF00579] (7-289)
  IPR002306 Tryptophan-tRNA ligase [PR01039] (21-37)
  IPR002306 Tryptophan-tRNA ligase [PR01039] (71-90)
  IPR002306 Tryptophan-tRNA ligase [PR01039] (148-169)
  IPR002306 Tryptophan-tRNA ligase [PR01039] (201-211)
  IPR002306 Tryptophan-tRNA ligase [TIGR00233] (8-334)
  IPR002306 Tryptophan-tRNA ligase [cd00806] (9-288)
  IPR014729 Rossmann-like alpha/beta/alpha sandwich fold [G3DSA:3.40.50.620] (10-333)
  IPR024109 Tryptophan-tRNA ligase, bacterial-type [MF_00140_B] (7-335)
  IPR050203 Tryptophan--tRNA ligase [PTHR43766] (7-335)

GO terms:
  GO:0005886 plasma membrane (C, HDA)

Solvent-accessible surface area: 14825 Å² total; per-residue (Å²): 106,125,42,0,5,2,32,15,44,0,57,26,72,9,8,16,0,14,40,1,2,4,13,0,46,46,0,48,61,22,10,96,87,12,32,0,0,0,0,0,10,20,44,4,0,105,22,46,118,40,80,105,142,7,29,188,125,48,14,56,24,1,0,1,0,0,5,18,25,36,4,41,59,74,140,8,10,1,0,5,0,53,96,1,78,1,0,69,65,1,17,184,5,0,35,83,26,22,32,157,31,28,3,38,148,15,73,33,36,108,66,52,23,72,162,70,29,103,175,60,36,74,116,28,5,36,54,20,2,10,27,22,0,0,4,4,0,0,0,37,0,66,38,3,1,11,10,60,57,40,86,62,2,1,90,6,0,71,51,0,0,92,90,0,24,90,164,24,103,67,3,10,51,47,0,76,38,71,28,29,183,79,10,20,62,5,64,10,3,81,64,16,101,52,81,2,28,71,101,55,72,98,69,51,2,0,0,12,0,43,36,91,25,72,73,1,9,115,20,1,126,67,7,62,32,49,115,89,156,68,11,94,67,37,65,141,87,1,36,4,0,3,5,0,0,9,1,16,18,41,26,67,67,47,99,20,102,89,23,34,114,56,13,80,85,77,15,18,52,55,0,32,98,43,0,4,97,16,0,31,123,49,1,66,86,7,28,65,87,4,94,88,1,83,87,75,62,72,81,5,92,63,25,11,64,66,5,14,105,90,0,77,61,29,0,30,136,1,2,89,71,0,46,74,96,49,62,96,185,134